Protein AF-A0A960Y2I1-F1 (afdb_monomer_lite)

Radius of gyration: 30.41 Å; chains: 1; bounding box: 80×49×81 Å

Structure (mmCIF, N/CA/C/O backbone):
data_AF-A0A960Y2I1-F1
#
_entry.id   AF-A0A960Y2I1-F1
#
loop_
_atom_site.group_PDB
_atom_site.id
_atom_site.type_symbol
_atom_site.label_atom_id
_atom_site.label_alt_id
_atom_site.label_comp_id
_atom_site.label_asym_id
_atom_site.label_entity_id
_atom_site.label_seq_id
_atom_site.pdbx_PDB_ins_code
_atom_site.Cartn_x
_atom_site.Cartn_y
_atom_site.Cartn_z
_atom_site.occupancy
_atom_site.B_iso_or_equiv
_atom_site.auth_seq_id
_atom_site.auth_comp_id
_atom_site.auth_asym_id
_atom_site.auth_atom_id
_atom_site.pdbx_PDB_model_num
ATOM 1 N N . MET A 1 1 ? 12.817 4.510 26.371 1.00 44.00 1 MET A N 1
ATOM 2 C CA . MET A 1 1 ? 12.449 3.318 27.169 1.00 44.00 1 MET A CA 1
ATOM 3 C C . MET A 1 1 ? 11.153 2.852 26.557 1.00 44.00 1 MET A C 1
ATOM 5 O O . MET A 1 1 ? 10.177 3.586 26.659 1.00 44.00 1 MET A O 1
ATOM 9 N N . ALA A 1 2 ? 11.175 1.725 25.848 1.00 53.78 2 ALA A N 1
ATOM 10 C CA . ALA A 1 2 ? 10.054 1.339 25.011 1.00 53.78 2 ALA A CA 1
ATOM 11 C C . ALA A 1 2 ? 8.870 1.034 25.921 1.00 53.78 2 ALA A C 1
ATOM 13 O O . ALA A 1 2 ? 8.902 0.068 26.682 1.00 53.78 2 ALA A O 1
ATOM 14 N N . VAL A 1 3 ? 7.862 1.903 25.891 1.00 61.62 3 VAL A N 1
ATOM 15 C CA . VAL A 1 3 ? 6.572 1.623 26.513 1.00 61.62 3 VAL A CA 1
ATOM 16 C C . VAL A 1 3 ? 6.042 0.395 25.785 1.00 61.62 3 VAL A C 1
ATOM 18 O O . VAL A 1 3 ? 5.876 0.424 24.565 1.00 61.62 3 VAL A O 1
ATOM 21 N N . GLY A 1 4 ? 5.876 -0.715 26.501 1.00 75.31 4 GLY A N 1
ATOM 22 C CA . GLY A 1 4 ? 5.337 -1.922 25.898 1.00 75.31 4 GLY A CA 1
ATOM 23 C C . GLY A 1 4 ? 3.940 -1.652 25.338 1.00 75.31 4 GLY A C 1
ATOM 24 O O . GLY A 1 4 ? 3.231 -0.732 25.752 1.00 75.31 4 GLY A O 1
ATOM 25 N N . LEU A 1 5 ? 3.530 -2.451 24.354 1.00 77.75 5 LEU A N 1
ATOM 26 C CA . LEU A 1 5 ? 2.241 -2.271 23.686 1.00 77.75 5 LEU A CA 1
ATOM 27 C C . LEU A 1 5 ? 1.064 -2.234 24.680 1.00 77.75 5 LEU A C 1
ATOM 29 O O . LEU A 1 5 ? 0.117 -1.468 24.512 1.00 77.75 5 LEU A O 1
ATOM 33 N N . ARG A 1 6 ? 1.125 -3.047 25.740 1.00 80.38 6 ARG A N 1
ATOM 34 C CA . ARG A 1 6 ? 0.085 -3.085 26.777 1.00 80.38 6 ARG A CA 1
ATOM 35 C C . ARG A 1 6 ? 0.013 -1.774 27.546 1.00 80.38 6 ARG A C 1
ATOM 37 O O . ARG A 1 6 ? -1.082 -1.274 27.787 1.00 80.38 6 ARG A O 1
ATOM 44 N N . GLU A 1 7 ? 1.161 -1.222 27.909 1.00 84.50 7 GLU A N 1
ATOM 45 C CA . GLU A 1 7 ? 1.276 0.052 28.603 1.00 84.50 7 GLU A CA 1
ATOM 46 C C . GLU A 1 7 ? 0.783 1.205 27.720 1.00 84.50 7 GLU A C 1
ATOM 48 O O . GLU A 1 7 ? 0.046 2.058 28.208 1.00 84.50 7 GLU A O 1
ATOM 53 N N . PHE A 1 8 ? 1.091 1.188 26.417 1.00 85.81 8 PHE A N 1
ATOM 54 C CA . PHE A 1 8 ? 0.575 2.170 25.458 1.00 85.81 8 PHE A CA 1
ATOM 55 C C . PHE A 1 8 ? -0.960 2.121 25.375 1.00 85.81 8 PHE A C 1
ATOM 57 O O . PHE A 1 8 ? -1.634 3.137 25.543 1.00 85.81 8 PHE A O 1
ATOM 64 N N . LEU A 1 9 ? -1.539 0.931 25.183 1.00 85.62 9 LEU A N 1
ATOM 6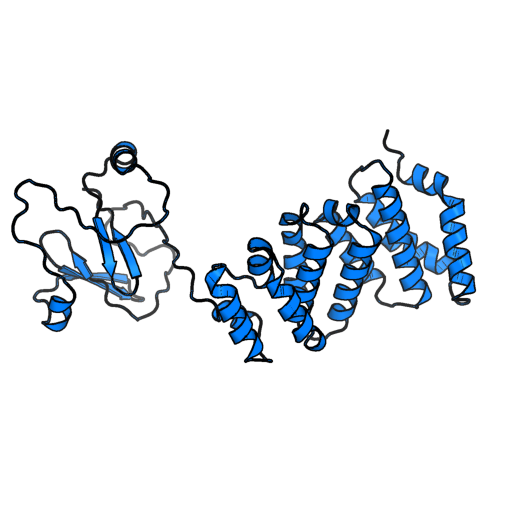5 C CA . LEU A 1 9 ? -2.997 0.774 25.115 1.00 85.62 9 LEU A CA 1
ATOM 66 C C . LEU A 1 9 ? -3.686 1.179 26.427 1.00 85.62 9 LEU A C 1
ATOM 68 O O . LEU A 1 9 ? -4.778 1.746 26.397 1.00 85.62 9 LEU A O 1
ATOM 72 N N . ALA A 1 10 ? -3.057 0.912 27.575 1.00 89.56 10 ALA A N 1
ATOM 73 C CA . ALA A 1 10 ? -3.567 1.336 28.875 1.00 89.56 10 ALA A CA 1
ATOM 74 C C . ALA A 1 10 ? -3.524 2.863 29.038 1.00 89.56 10 ALA A C 1
ATOM 76 O O . ALA A 1 10 ? -4.502 3.444 29.511 1.00 89.56 10 ALA A O 1
ATOM 77 N N . LEU A 1 11 ? -2.429 3.503 28.613 1.00 92.56 11 LEU A N 1
ATOM 78 C CA . LEU A 1 11 ? -2.237 4.953 28.687 1.00 92.56 11 LEU A CA 1
ATOM 79 C C . LEU A 1 11 ? -3.260 5.716 27.832 1.00 92.56 11 LEU A C 1
ATOM 81 O O . LEU A 1 11 ? -3.810 6.715 28.284 1.00 92.56 11 LEU A O 1
ATOM 85 N N . HIS A 1 12 ? -3.562 5.215 26.633 1.00 93.75 12 HIS A N 1
ATOM 86 C CA . HIS A 1 12 ? -4.450 5.878 25.667 1.00 93.75 12 HIS A CA 1
ATOM 87 C C . HIS A 1 12 ? -5.890 5.330 25.655 1.00 93.75 12 HIS A C 1
ATOM 89 O O . HIS A 1 12 ? -6.671 5.621 24.745 1.00 93.75 12 HIS A O 1
ATOM 95 N N . LYS A 1 13 ? -6.283 4.549 26.672 1.00 94.81 13 LYS A N 1
ATOM 96 C CA . LYS A 1 13 ? -7.607 3.903 26.762 1.00 94.81 13 LYS A CA 1
ATOM 97 C C . LYS A 1 13 ? -8.772 4.882 26.575 1.00 94.81 13 LYS A C 1
ATOM 99 O O . LYS A 1 13 ? -9.734 4.572 25.873 1.00 94.81 13 LYS A O 1
ATOM 104 N N . GLU A 1 14 ? -8.706 6.048 27.215 1.00 96.94 14 GLU A N 1
ATOM 105 C CA . GLU A 1 14 ? -9.776 7.050 27.145 1.00 96.94 14 GLU A CA 1
ATOM 106 C C . GLU A 1 14 ? -9.957 7.604 25.729 1.00 96.94 14 GLU A C 1
ATOM 108 O O . GLU A 1 14 ? -11.088 7.802 25.280 1.00 96.94 14 GLU A O 1
ATOM 113 N N . GLU A 1 15 ? -8.861 7.796 24.995 1.00 96.81 15 GLU A N 1
ATOM 114 C CA . GLU A 1 15 ? -8.905 8.309 23.630 1.00 96.81 15 GLU A CA 1
ATOM 115 C C . GLU A 1 15 ? -9.496 7.288 22.652 1.00 96.81 15 GLU A C 1
ATOM 117 O O . GLU A 1 15 ? -10.366 7.642 21.851 1.00 96.81 15 GLU A O 1
ATOM 122 N N . PHE A 1 16 ? -9.100 6.014 22.753 1.00 95.94 16 PHE A N 1
ATOM 123 C CA . PHE A 1 16 ? -9.707 4.941 21.959 1.00 95.94 16 PHE A CA 1
ATOM 124 C C . PHE A 1 16 ? -11.212 4.833 22.220 1.00 95.94 16 PHE A C 1
ATOM 126 O O . PHE A 1 16 ? -12.003 4.838 21.276 1.00 95.94 16 PHE A O 1
ATOM 133 N N . ASN A 1 17 ? -11.621 4.839 23.492 1.00 96.19 17 ASN A N 1
ATOM 134 C CA . ASN A 1 17 ? -13.035 4.823 23.862 1.00 96.19 17 ASN A CA 1
ATOM 135 C C . ASN A 1 17 ? -13.782 6.026 23.274 1.00 96.19 17 ASN A C 1
ATOM 137 O O . ASN A 1 17 ? -14.855 5.865 22.696 1.00 96.19 17 ASN A O 1
ATOM 141 N N . LYS A 1 18 ? -13.205 7.230 23.361 1.00 97.69 18 LYS A N 1
ATOM 142 C CA . LYS A 1 18 ? -13.795 8.440 22.777 1.00 97.69 18 LYS A CA 1
ATOM 143 C C . LYS A 1 18 ? -14.000 8.302 21.264 1.00 97.69 18 LYS A C 1
ATOM 145 O O . LYS A 1 18 ? -15.074 8.651 20.776 1.00 97.69 18 LYS A O 1
ATOM 150 N N . LYS A 1 19 ? -13.014 7.772 20.528 1.00 97.38 19 LYS A N 1
ATOM 151 C CA . LYS A 1 19 ? -13.131 7.516 19.079 1.00 97.38 19 LYS A CA 1
ATOM 152 C C . LYS A 1 19 ? -14.231 6.494 18.774 1.00 97.38 19 LYS A C 1
ATOM 154 O O . LYS A 1 19 ? -15.049 6.747 17.892 1.00 97.38 19 LYS A O 1
ATOM 159 N N . PHE A 1 20 ? -14.306 5.398 19.533 1.00 97.88 20 PHE A N 1
ATOM 160 C CA . PHE A 1 20 ? -15.364 4.393 19.383 1.00 97.88 20 PHE A CA 1
ATOM 161 C C . PHE A 1 20 ? -16.761 4.980 19.606 1.00 97.88 20 PHE A C 1
ATOM 163 O O . PHE A 1 20 ? -17.633 4.823 18.756 1.00 97.88 20 PHE A O 1
ATOM 170 N N . TYR A 1 21 ? -16.980 5.701 20.710 1.00 97.62 21 TYR A N 1
ATOM 171 C CA . TYR A 1 21 ? -18.287 6.301 21.004 1.00 97.62 21 TYR A CA 1
ATOM 172 C C . TYR A 1 21 ? -18.678 7.387 19.998 1.00 97.62 21 TYR A C 1
ATOM 174 O O . TYR A 1 21 ? -19.854 7.500 19.642 1.00 97.62 21 TYR A O 1
ATOM 182 N N . SER A 1 22 ? -17.701 8.146 19.492 1.00 97.31 22 SER A N 1
ATOM 183 C CA . SER A 1 22 ? -17.929 9.070 18.380 1.00 97.31 22 SER A CA 1
ATOM 184 C C . SER A 1 22 ? -18.427 8.315 17.145 1.00 97.31 22 SER A C 1
ATOM 186 O O . SER A 1 22 ? -19.483 8.650 16.622 1.00 97.31 22 SER A O 1
ATOM 188 N N . ALA A 1 23 ? -17.736 7.248 16.728 1.00 96.88 23 ALA A N 1
ATOM 189 C CA . ALA A 1 23 ? -18.160 6.440 15.583 1.00 96.88 23 ALA A CA 1
ATOM 190 C C . ALA A 1 23 ? -19.521 5.764 15.812 1.00 96.88 23 ALA A C 1
ATOM 192 O O . ALA A 1 23 ? -20.346 5.732 14.909 1.00 96.88 23 ALA A O 1
ATOM 193 N N . LYS A 1 24 ? -19.813 5.285 17.025 1.00 96.94 24 LYS A N 1
ATOM 194 C CA . LYS A 1 24 ? -21.109 4.680 17.375 1.00 96.94 24 LYS A CA 1
ATOM 195 C C . LYS A 1 24 ? -22.279 5.662 17.269 1.00 96.94 24 LYS A C 1
ATOM 197 O O . LYS A 1 24 ? -23.404 5.242 17.018 1.00 96.94 24 LYS A O 1
ATOM 202 N N . THR A 1 25 ? -22.019 6.958 17.443 1.00 97.19 25 THR A N 1
ATOM 203 C CA . THR A 1 25 ? -23.029 8.005 17.232 1.00 97.19 25 THR A CA 1
ATOM 204 C C . THR A 1 25 ? -23.407 8.106 15.751 1.00 97.19 25 THR A C 1
ATOM 206 O O . THR A 1 25 ? -24.589 8.206 15.432 1.00 97.19 25 THR A O 1
ATOM 209 N N . ASP A 1 26 ? -22.420 8.002 14.858 1.00 96.75 26 ASP A N 1
ATOM 210 C CA . ASP A 1 26 ? -22.621 8.041 13.403 1.00 96.75 26 ASP A CA 1
ATOM 211 C C . ASP A 1 26 ? -23.119 6.698 12.834 1.00 96.75 26 ASP A C 1
ATOM 213 O O . ASP A 1 26 ? -23.847 6.662 11.841 1.00 96.75 26 ASP A O 1
ATOM 217 N N . TYR A 1 27 ? -22.760 5.586 13.483 1.00 96.38 27 TYR A N 1
ATOM 218 C CA . TYR A 1 27 ? -23.099 4.219 13.090 1.00 96.38 27 TYR A CA 1
ATOM 219 C C . TYR A 1 27 ? -23.737 3.465 14.273 1.00 96.38 27 TYR A C 1
ATOM 221 O O . TYR A 1 27 ? -23.060 2.679 14.940 1.00 96.38 27 TYR A O 1
ATOM 229 N N . PRO A 1 28 ? -25.050 3.641 14.534 1.00 94.94 28 PRO A N 1
ATOM 230 C CA . PRO A 1 28 ? -25.720 3.063 15.708 1.00 94.94 28 PRO A CA 1
ATOM 231 C C . PRO A 1 28 ? -25.674 1.530 15.797 1.00 94.94 28 PRO A C 1
ATOM 233 O O . PRO A 1 28 ? -25.799 0.973 16.885 1.00 94.94 28 PRO A O 1
ATOM 236 N N . ASN A 1 29 ? -25.474 0.852 14.662 1.00 93.88 29 ASN A N 1
ATOM 237 C CA . ASN A 1 29 ? -25.354 -0.607 14.582 1.00 93.88 29 ASN A CA 1
ATOM 238 C C . ASN A 1 29 ? -23.942 -1.124 14.916 1.00 93.88 29 ASN A C 1
ATOM 240 O O . ASN A 1 29 ? -23.714 -2.331 14.876 1.00 93.88 29 ASN A O 1
ATOM 244 N N . LEU A 1 30 ? -22.985 -0.242 15.226 1.00 96.31 30 LEU A N 1
ATOM 245 C CA . LEU A 1 30 ? -21.640 -0.634 15.629 1.00 96.31 30 LEU A CA 1
ATOM 246 C C . LEU A 1 30 ? -21.677 -1.349 16.994 1.00 96.31 30 LEU A C 1
ATOM 248 O O . LEU A 1 30 ? -21.873 -0.730 18.047 1.00 96.31 30 LEU A O 1
ATOM 252 N N . SER A 1 31 ? -21.476 -2.665 16.957 1.00 96.44 31 SER A N 1
ATOM 253 C CA . SER A 1 31 ? -21.375 -3.533 18.132 1.00 96.44 31 SER A CA 1
ATOM 254 C C . SER A 1 31 ? -19.993 -3.428 18.780 1.00 96.44 31 SER A C 1
ATOM 256 O O . SER A 1 31 ? -18.966 -3.483 18.102 1.00 96.44 31 SER A O 1
ATOM 258 N N . GLU A 1 32 ? -19.971 -3.275 20.105 1.00 95.75 32 GLU A N 1
ATOM 259 C CA . GLU A 1 32 ? -18.731 -3.248 20.890 1.00 95.75 32 GLU A CA 1
ATOM 260 C C . GLU A 1 32 ? -18.056 -4.620 20.907 1.00 95.75 32 GLU A C 1
ATOM 262 O O . GLU A 1 32 ? -16.849 -4.703 20.695 1.00 95.75 32 GLU A O 1
ATOM 267 N N . ASP A 1 33 ? -18.839 -5.688 21.075 1.00 96.62 33 ASP A N 1
ATOM 268 C CA . ASP A 1 33 ? -18.331 -7.060 21.114 1.00 96.62 33 ASP A CA 1
ATOM 269 C C . ASP A 1 33 ? -17.711 -7.468 19.772 1.00 96.62 33 ASP A C 1
ATOM 271 O O . ASP A 1 33 ? -16.607 -8.017 19.738 1.00 96.62 33 ASP A O 1
ATOM 275 N N . ASP A 1 34 ? -18.369 -7.128 18.658 1.00 95.44 34 ASP A N 1
ATOM 276 C CA . ASP A 1 34 ? -17.853 -7.454 17.324 1.00 95.44 34 ASP A CA 1
ATOM 277 C C . ASP A 1 34 ? -16.567 -6.677 17.034 1.00 95.44 34 ASP A C 1
ATOM 279 O O . ASP A 1 34 ? -15.597 -7.224 16.505 1.00 95.44 34 ASP A O 1
ATOM 283 N N . PHE A 1 35 ? -16.525 -5.395 17.411 1.00 96.06 35 PHE A N 1
ATOM 284 C CA . PHE A 1 35 ? -15.325 -4.595 17.216 1.00 96.06 35 PHE A CA 1
ATOM 285 C C . PHE A 1 35 ? -14.174 -5.062 18.114 1.00 96.06 35 PHE A C 1
ATOM 287 O O . PHE A 1 35 ? -13.027 -5.100 17.668 1.00 96.06 35 PHE A O 1
ATOM 294 N N . LEU A 1 36 ? -14.457 -5.488 19.347 1.00 94.94 36 LEU A N 1
ATOM 295 C CA . LEU A 1 36 ? -13.458 -6.095 20.223 1.00 94.94 36 LEU A CA 1
ATOM 296 C C . LEU A 1 36 ? -12.850 -7.357 19.592 1.00 94.94 36 LEU A C 1
ATOM 298 O O . LEU A 1 36 ? -11.645 -7.585 19.723 1.00 94.94 36 LEU A O 1
ATO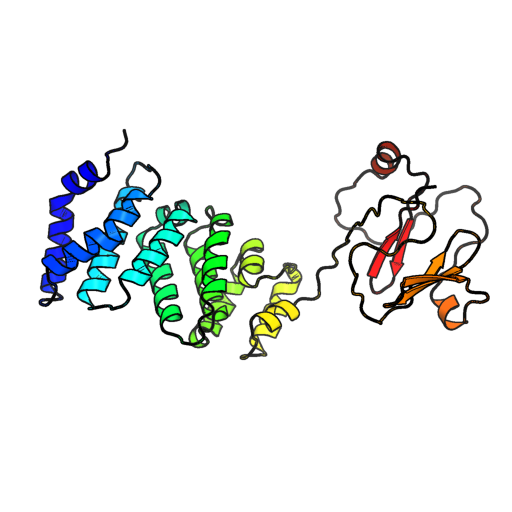M 302 N N . GLU A 1 37 ? -13.648 -8.154 18.884 1.00 94.62 37 GLU A N 1
ATOM 303 C CA . GLU A 1 37 ? -13.146 -9.323 18.164 1.00 94.62 37 GLU A CA 1
ATOM 304 C C . GLU A 1 37 ? -12.257 -8.930 16.975 1.00 94.62 37 GLU A C 1
ATOM 306 O O . GLU A 1 37 ? -11.160 -9.475 16.825 1.00 94.62 37 GLU A O 1
ATOM 311 N N . VAL A 1 38 ? -12.641 -7.906 16.201 1.00 94.19 38 VAL A N 1
ATOM 312 C CA . VAL A 1 38 ? -11.778 -7.324 15.152 1.00 94.19 38 VAL A CA 1
ATOM 313 C C . VAL A 1 38 ? -10.444 -6.855 15.736 1.00 94.19 38 VAL A C 1
ATOM 315 O O . VAL A 1 38 ? -9.382 -7.112 15.153 1.00 94.19 38 VAL A O 1
ATOM 318 N N . LEU A 1 39 ? -10.474 -6.213 16.908 1.00 93.31 39 LEU A N 1
ATOM 319 C CA . LEU A 1 39 ? -9.258 -5.759 17.570 1.00 93.31 39 LEU A CA 1
ATOM 320 C C . LEU A 1 39 ? -8.341 -6.935 17.933 1.00 93.31 39 LEU A C 1
ATOM 322 O O . LEU A 1 39 ? -7.138 -6.872 17.680 1.00 93.31 39 LEU A O 1
ATOM 326 N N . LYS A 1 40 ? -8.892 -8.025 18.475 1.00 92.75 40 LYS A N 1
ATOM 327 C CA . LYS A 1 40 ? -8.119 -9.222 18.845 1.00 92.75 40 LYS A CA 1
ATOM 328 C C . LYS A 1 40 ? -7.542 -9.953 17.638 1.00 92.75 40 LYS A C 1
ATOM 330 O O . LYS A 1 40 ? -6.389 -10.372 17.682 1.00 92.75 40 LYS A O 1
ATOM 335 N N . GLN A 1 41 ? -8.333 -10.125 16.582 1.00 93.06 41 GLN A N 1
ATOM 336 C CA . GLN A 1 41 ? -7.955 -10.964 15.444 1.00 93.06 41 GLN A CA 1
ATOM 337 C C . GLN A 1 41 ? -7.065 -10.242 14.430 1.00 93.06 41 GLN A C 1
ATOM 339 O O . GLN A 1 41 ? -6.192 -10.868 13.825 1.00 93.06 41 GLN A O 1
ATOM 344 N N . SER A 1 42 ? -7.279 -8.938 14.235 1.00 92.44 42 SER A N 1
ATOM 345 C CA . SER A 1 42 ? -6.621 -8.177 13.166 1.00 92.44 42 SER A CA 1
ATOM 346 C C . SER A 1 42 ? -5.694 -7.096 13.703 1.00 92.44 42 SER A C 1
ATOM 348 O O . SER A 1 42 ? -4.532 -7.057 13.317 1.00 92.44 42 SER A O 1
ATOM 350 N N . TYR A 1 43 ? -6.161 -6.246 14.617 1.00 92.19 43 TYR A N 1
ATOM 351 C CA . TYR A 1 43 ? -5.393 -5.080 15.066 1.00 92.19 43 TYR A CA 1
ATOM 352 C C . TYR A 1 43 ? -4.220 -5.437 15.987 1.00 92.19 43 TYR A C 1
ATOM 354 O O . TYR A 1 43 ? -3.085 -5.081 15.683 1.00 92.19 43 TYR A O 1
ATOM 362 N N . LEU A 1 44 ? -4.452 -6.161 17.087 1.00 90.75 44 LEU A N 1
ATOM 363 C CA . LEU A 1 44 ? -3.393 -6.497 18.049 1.00 90.75 44 LEU A CA 1
ATOM 364 C C . LEU A 1 44 ? -2.228 -7.265 17.401 1.00 90.75 44 LEU A C 1
ATOM 366 O O . LEU A 1 44 ? -1.085 -6.860 17.616 1.00 90.75 44 LEU A O 1
ATOM 370 N N . PRO A 1 45 ? -2.461 -8.273 16.535 1.00 91.31 45 PRO A N 1
ATOM 371 C CA . PRO A 1 45 ? -1.366 -8.956 15.852 1.00 91.31 45 PRO A CA 1
ATOM 372 C C . PRO A 1 45 ? -0.545 -8.060 14.915 1.00 91.31 45 PRO A C 1
ATOM 374 O O . PRO A 1 45 ? 0.607 -8.379 14.626 1.00 91.31 45 PRO A O 1
ATOM 377 N N . LEU A 1 46 ? -1.113 -6.957 14.409 1.00 90.69 46 LEU A N 1
ATOM 378 C CA . LEU A 1 46 ? -0.346 -5.967 13.645 1.00 90.69 46 LEU A CA 1
ATOM 379 C C . LEU A 1 46 ? 0.589 -5.182 14.551 1.00 90.69 46 LEU A C 1
ATOM 381 O O . LEU A 1 46 ? 1.726 -4.917 14.177 1.00 90.69 46 LEU A O 1
ATOM 385 N N . LEU A 1 47 ? 0.127 -4.836 15.748 1.00 89.62 47 LEU A N 1
ATOM 386 C CA . LEU A 1 47 ? 0.937 -4.084 16.695 1.00 89.62 47 LEU A CA 1
ATOM 387 C C . LEU A 1 47 ? 2.113 -4.906 17.235 1.00 89.62 47 LEU A C 1
ATOM 389 O O . LEU A 1 47 ? 3.168 -4.347 17.510 1.00 89.62 47 LEU A O 1
ATOM 393 N N . GLU A 1 48 ? 1.961 -6.227 17.333 1.00 88.00 48 GLU A N 1
ATOM 394 C CA . GLU A 1 48 ? 3.031 -7.143 17.752 1.00 88.00 48 GLU A CA 1
ATOM 395 C C . GLU A 1 48 ? 4.189 -7.242 16.749 1.00 88.00 48 GLU A C 1
ATOM 397 O O . GLU A 1 48 ? 5.311 -7.559 17.142 1.00 88.00 48 GLU A O 1
ATOM 402 N N . ILE A 1 49 ? 3.937 -6.983 15.461 1.00 87.69 49 ILE A N 1
ATOM 403 C CA . ILE A 1 49 ? 4.976 -7.014 14.419 1.00 87.69 49 ILE A CA 1
ATOM 404 C C . ILE A 1 49 ? 5.577 -5.639 14.131 1.00 87.69 49 ILE A C 1
ATOM 406 O O . ILE A 1 49 ? 6.507 -5.544 13.326 1.00 87.69 49 ILE A O 1
ATOM 410 N N . LEU A 1 50 ? 5.038 -4.575 14.736 1.00 84.19 50 LEU A N 1
ATOM 411 C CA . LEU A 1 50 ? 5.612 -3.250 14.576 1.00 84.19 50 LEU A CA 1
ATOM 412 C C . LEU A 1 50 ? 7.031 -3.259 15.152 1.00 84.19 50 LEU A C 1
ATOM 414 O O . LEU A 1 50 ? 7.249 -3.795 16.242 1.00 84.19 50 LEU A O 1
ATOM 418 N N . PRO A 1 51 ? 8.012 -2.673 14.445 1.00 73.69 51 PRO A N 1
ATOM 419 C CA . PRO A 1 51 ? 9.332 -2.517 15.025 1.00 73.69 51 PRO A CA 1
ATOM 420 C C . PRO A 1 51 ? 9.206 -1.708 16.317 1.00 73.69 51 PRO A C 1
ATOM 422 O O . PRO A 1 51 ? 8.353 -0.824 16.416 1.00 73.69 51 PRO A O 1
ATOM 425 N N . VAL A 1 52 ? 10.060 -1.999 17.300 1.00 71.12 52 VAL A N 1
ATOM 426 C CA . VAL A 1 52 ? 10.134 -1.212 18.536 1.00 71.12 52 VAL A CA 1
ATOM 427 C C . VAL A 1 52 ? 10.595 0.196 18.164 1.00 71.12 52 VAL A C 1
ATOM 429 O O . VAL A 1 52 ? 11.787 0.460 18.019 1.00 71.12 52 VAL A O 1
ATOM 432 N N . ILE A 1 53 ? 9.630 1.078 17.933 1.00 69.56 53 ILE A N 1
ATOM 433 C CA . ILE A 1 53 ? 9.830 2.465 17.536 1.00 69.56 53 ILE A CA 1
ATOM 434 C C . ILE A 1 53 ? 9.177 3.314 18.609 1.00 69.56 53 ILE A C 1
ATOM 436 O O . ILE A 1 53 ? 7.985 3.196 18.877 1.00 69.56 53 ILE A O 1
ATOM 440 N N . GLU A 1 54 ? 9.980 4.162 19.234 1.00 67.44 54 GLU A N 1
ATOM 441 C CA . GLU A 1 54 ? 9.507 5.137 20.207 1.00 67.44 54 GLU A CA 1
ATOM 442 C C . GLU A 1 54 ? 9.197 6.462 19.492 1.00 67.44 54 GLU A C 1
ATOM 444 O O . GLU A 1 54 ? 9.941 6.881 18.602 1.00 67.44 54 GLU A O 1
ATOM 449 N N . GLY A 1 55 ? 8.118 7.137 19.898 1.00 81.69 55 GLY A N 1
ATOM 450 C CA . GLY A 1 55 ? 7.830 8.524 19.517 1.00 81.69 55 GLY A CA 1
ATOM 451 C C . GLY A 1 55 ? 6.454 8.757 18.890 1.00 81.69 55 GLY A C 1
ATOM 452 O O . GLY A 1 55 ? 5.695 7.828 18.625 1.00 81.69 55 GLY A O 1
ATOM 453 N N . GLU A 1 56 ? 6.160 10.028 18.614 1.00 87.75 56 GLU A N 1
ATOM 454 C CA . GLU A 1 56 ? 4.858 10.513 18.122 1.00 87.75 56 GLU A CA 1
ATOM 455 C C . GLU A 1 56 ? 4.387 9.806 16.839 1.00 87.75 56 GLU A C 1
ATOM 457 O O . GLU A 1 56 ? 3.197 9.580 16.642 1.00 87.75 56 GLU A O 1
ATOM 462 N N . LYS A 1 57 ? 5.314 9.396 15.963 1.00 89.06 57 LYS A N 1
ATOM 463 C CA . LYS A 1 57 ? 4.981 8.687 14.715 1.00 89.06 57 LYS A CA 1
ATOM 464 C C . LYS A 1 57 ? 4.482 7.265 14.925 1.00 89.06 57 LYS A C 1
ATOM 466 O O . LYS A 1 57 ? 3.665 6.788 14.141 1.00 89.06 57 LYS A O 1
ATOM 471 N N . PHE A 1 58 ? 4.958 6.597 15.972 1.00 90.06 58 PHE A N 1
ATOM 472 C CA . PHE A 1 58 ? 4.429 5.295 16.356 1.00 90.06 58 PHE A CA 1
ATOM 473 C C . PHE A 1 58 ? 2.998 5.444 16.878 1.00 90.06 58 PHE A C 1
ATOM 475 O O . PHE A 1 58 ? 2.104 4.744 16.414 1.00 90.06 58 PHE A O 1
ATOM 482 N N . GLU A 1 59 ? 2.764 6.410 17.766 1.00 92.44 59 GLU A N 1
ATOM 483 C CA . GLU A 1 59 ? 1.428 6.727 18.277 1.00 92.44 59 GLU A CA 1
ATOM 484 C C . GLU A 1 59 ? 0.447 7.062 17.138 1.00 92.44 59 GLU A C 1
ATOM 486 O O . GLU A 1 59 ? -0.624 6.459 17.045 1.00 92.44 59 GLU A O 1
ATOM 491 N N . GLU A 1 60 ? 0.851 7.933 16.207 1.00 94.12 60 GLU A N 1
ATOM 492 C CA . GLU A 1 60 ? 0.064 8.288 15.018 1.00 94.12 60 GLU A CA 1
ATOM 493 C C . GLU A 1 60 ? -0.295 7.048 14.177 1.00 94.12 60 GLU A C 1
ATOM 495 O O . GLU A 1 60 ? -1.430 6.915 13.708 1.00 94.12 60 GLU A O 1
ATOM 500 N N . LEU A 1 61 ? 0.646 6.112 14.008 1.00 94.75 61 LEU A N 1
ATOM 501 C CA . LEU A 1 61 ? 0.425 4.857 13.289 1.00 94.75 61 LEU A CA 1
ATOM 502 C C . LEU A 1 61 ? -0.585 3.952 14.003 1.00 94.75 61 LEU A C 1
ATOM 504 O O . LEU A 1 61 ? -1.506 3.445 13.360 1.00 94.75 61 LEU A O 1
ATOM 508 N N . VAL A 1 62 ? -0.451 3.783 15.319 1.00 94.62 62 VAL A N 1
ATOM 509 C CA . VAL A 1 62 ? -1.355 2.951 16.126 1.00 94.62 62 VAL A CA 1
ATOM 510 C C . VAL A 1 62 ? -2.783 3.506 16.085 1.00 94.62 62 VAL A C 1
ATOM 512 O O . VAL A 1 62 ? -3.725 2.768 15.783 1.00 94.62 62 VAL A O 1
ATOM 515 N N . PHE A 1 63 ? -2.953 4.817 16.282 1.00 96.25 63 PHE A N 1
ATOM 516 C CA . PHE A 1 63 ? -4.265 5.459 16.166 1.00 96.25 63 PHE A CA 1
ATOM 517 C C . PHE A 1 63 ? -4.848 5.362 14.759 1.00 96.25 63 PHE A C 1
ATOM 519 O O . PHE A 1 63 ? -6.036 5.077 14.611 1.00 96.25 63 PHE A O 1
ATOM 526 N N . THR A 1 64 ? -4.024 5.540 13.726 1.00 97.19 64 THR A N 1
ATOM 527 C CA . THR A 1 64 ? -4.469 5.399 12.334 1.00 97.19 64 THR A CA 1
ATOM 528 C C . THR A 1 64 ? -4.992 3.988 12.063 1.00 97.19 64 THR A C 1
ATOM 530 O O . THR A 1 64 ? -6.063 3.832 11.479 1.00 97.19 64 THR A O 1
ATOM 533 N N . LEU A 1 65 ? -4.272 2.951 12.504 1.00 96.56 65 LEU A N 1
ATOM 534 C CA . LEU A 1 65 ? -4.704 1.559 12.355 1.00 96.56 65 LEU A CA 1
ATOM 535 C C . LEU A 1 65 ? -6.031 1.303 13.076 1.00 96.56 65 LEU A C 1
ATOM 537 O O . LEU A 1 65 ? -6.924 0.675 12.509 1.00 96.56 65 LEU A O 1
ATOM 541 N N . TYR A 1 66 ? -6.190 1.830 14.291 1.00 97.00 66 TYR A N 1
ATOM 542 C CA . TYR A 1 66 ? -7.443 1.724 15.034 1.00 97.00 66 TYR A CA 1
ATOM 543 C C . TYR A 1 66 ? -8.610 2.371 14.275 1.00 97.00 66 TYR A C 1
ATOM 545 O O . TYR A 1 66 ? -9.657 1.749 14.104 1.00 97.00 66 TYR A O 1
ATOM 553 N N . GLU A 1 67 ? -8.421 3.595 13.770 1.00 97.19 67 GLU A N 1
ATOM 554 C CA . GLU A 1 67 ? -9.431 4.320 12.987 1.00 97.19 67 GLU A CA 1
ATOM 555 C C . GLU A 1 67 ? -9.805 3.588 11.693 1.00 97.19 67 GLU A C 1
ATOM 557 O O . GLU A 1 67 ? -10.979 3.570 11.313 1.00 97.19 67 GLU A O 1
ATOM 562 N N . ILE A 1 68 ? -8.835 2.947 11.035 1.00 96.94 68 ILE A N 1
ATOM 563 C CA . ILE A 1 68 ? -9.069 2.113 9.851 1.00 96.94 68 ILE A CA 1
ATOM 564 C C . ILE A 1 68 ? -10.006 0.954 10.194 1.00 96.94 68 ILE A C 1
ATOM 566 O O . ILE A 1 68 ? -11.047 0.809 9.552 1.00 96.94 68 ILE A O 1
ATOM 570 N N . PHE A 1 69 ? -9.679 0.147 11.209 1.00 97.31 69 PHE A N 1
ATOM 571 C CA . PHE A 1 69 ? -10.516 -0.999 11.578 1.00 97.31 69 PHE A CA 1
ATOM 572 C C . PHE A 1 69 ? -11.891 -0.566 12.074 1.00 97.31 69 PHE A C 1
ATOM 574 O O . PHE A 1 69 ? -12.890 -1.184 11.711 1.00 97.31 69 PHE A O 1
ATOM 581 N N . LEU A 1 70 ? -11.957 0.525 12.838 1.00 97.06 70 LEU A N 1
ATOM 582 C CA . LEU A 1 70 ? -13.216 1.106 13.290 1.00 97.06 70 LEU A CA 1
ATOM 583 C C . LEU A 1 70 ? -14.086 1.531 12.103 1.00 97.06 70 LEU A C 1
ATOM 585 O O . LEU A 1 70 ? -15.281 1.242 12.078 1.00 97.06 70 LEU A O 1
ATOM 589 N N . THR A 1 71 ? -13.489 2.163 11.090 1.00 95.75 71 THR A N 1
ATOM 590 C CA . THR A 1 71 ? -14.192 2.584 9.870 1.00 95.75 71 THR A CA 1
ATOM 591 C C . THR A 1 71 ? -14.683 1.386 9.063 1.00 95.75 71 THR A C 1
ATOM 593 O O . THR A 1 71 ? -15.820 1.392 8.592 1.00 95.75 71 THR A O 1
ATOM 596 N N . LEU A 1 72 ? -13.854 0.352 8.899 1.00 95.00 72 LEU A N 1
ATOM 597 C CA . LEU A 1 72 ? -14.234 -0.857 8.166 1.00 95.00 72 LEU A CA 1
ATOM 598 C C . LEU A 1 72 ? -15.366 -1.611 8.877 1.00 95.00 72 LEU A C 1
ATOM 600 O O . LEU A 1 72 ? -16.345 -1.978 8.227 1.00 95.00 72 LEU A O 1
ATOM 604 N N . GLN A 1 73 ? -15.279 -1.763 10.202 1.00 95.69 73 GLN A N 1
ATOM 605 C CA . GLN A 1 73 ? -16.321 -2.406 11.006 1.00 95.69 73 GLN A CA 1
ATOM 606 C C . GLN A 1 73 ? -17.626 -1.609 10.984 1.00 95.69 73 GLN A C 1
ATOM 608 O O . GLN A 1 73 ? -18.692 -2.179 10.773 1.00 95.69 73 GLN A O 1
ATOM 613 N N . SER A 1 74 ? -17.549 -0.284 11.124 1.00 94.94 74 SER A N 1
ATOM 614 C CA . SER A 1 74 ? -18.726 0.596 11.073 1.00 94.94 74 SER A CA 1
ATOM 615 C C . SER A 1 74 ? -19.470 0.516 9.736 1.00 94.94 74 SER A C 1
ATOM 617 O O . SER A 1 74 ? -20.685 0.692 9.687 1.00 94.94 74 SER A O 1
ATOM 619 N N . ARG A 1 75 ? -18.754 0.216 8.646 1.00 92.19 75 ARG A N 1
ATOM 620 C CA . ARG A 1 75 ? -19.328 0.011 7.306 1.00 92.19 75 ARG A CA 1
ATOM 621 C C . ARG A 1 75 ? -19.827 -1.415 7.061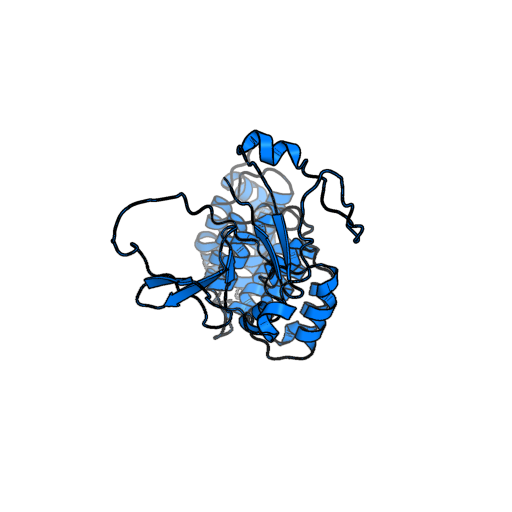 1.00 92.19 75 ARG A C 1
ATOM 623 O O . ARG A 1 75 ? -20.370 -1.666 5.988 1.00 92.19 75 ARG A O 1
ATOM 630 N N . GLY A 1 76 ? -19.626 -2.340 8.003 1.00 90.62 76 GLY A N 1
ATOM 631 C CA . GLY A 1 76 ? -19.927 -3.760 7.816 1.00 90.62 76 GLY A CA 1
ATOM 632 C C . GLY A 1 76 ? -19.113 -4.392 6.683 1.00 90.62 76 GLY A C 1
ATOM 633 O O . GLY A 1 76 ? -19.636 -5.221 5.941 1.00 90.62 76 GLY A O 1
ATOM 634 N N . SER A 1 77 ? -17.863 -3.953 6.493 1.00 84.06 77 SER A N 1
ATOM 635 C CA . SER A 1 77 ? -16.998 -4.444 5.416 1.00 84.06 77 SER A CA 1
ATOM 636 C C . SER A 1 77 ? -16.663 -5.921 5.652 1.00 84.06 77 SER A C 1
ATOM 638 O O . SER A 1 77 ? -16.050 -6.261 6.661 1.00 84.06 77 SER A O 1
ATOM 640 N N . GLY A 1 78 ? -17.022 -6.798 4.712 1.00 88.06 78 GLY A N 1
ATOM 641 C CA . GLY A 1 78 ? -16.659 -8.221 4.771 1.00 88.06 78 GLY A CA 1
ATOM 642 C C . GLY A 1 78 ? -15.159 -8.480 4.585 1.00 88.06 78 GLY A C 1
ATOM 643 O O . GLY A 1 78 ? -14.702 -9.589 4.820 1.00 88.06 78 GLY A O 1
ATOM 644 N N . GLU A 1 79 ? -14.401 -7.457 4.184 1.00 91.56 79 GLU A N 1
ATOM 645 C CA . GLU A 1 79 ? -12.989 -7.522 3.799 1.00 91.56 79 GLU A CA 1
ATOM 646 C C . GLU A 1 79 ? -12.014 -7.174 4.944 1.00 91.56 79 GLU A C 1
ATOM 648 O O . GLU A 1 79 ? -10.821 -6.964 4.712 1.00 91.56 79 GLU A O 1
ATOM 653 N N . ILE A 1 80 ? -12.503 -7.037 6.185 1.00 93.56 80 ILE A N 1
ATOM 654 C CA . ILE A 1 80 ? -11.681 -6.644 7.349 1.00 93.56 80 ILE A CA 1
ATOM 655 C C . ILE A 1 80 ? -10.489 -7.582 7.535 1.00 93.56 80 ILE A C 1
ATOM 657 O O . ILE A 1 80 ? -9.376 -7.125 7.807 1.00 93.56 80 ILE A O 1
ATOM 661 N N . TRP A 1 81 ? -10.720 -8.884 7.373 1.00 92.06 81 TRP A N 1
ATOM 662 C CA . TRP A 1 81 ? -9.687 -9.898 7.534 1.00 92.06 81 TRP A CA 1
ATOM 663 C C . TRP A 1 81 ? -8.589 -9.752 6.476 1.00 92.06 81 TRP A C 1
ATOM 665 O O . TRP A 1 81 ? -7.399 -9.734 6.799 1.00 92.06 81 TRP A O 1
ATOM 675 N N . GLU A 1 82 ? -8.969 -9.567 5.214 1.00 92.00 82 GLU A N 1
ATOM 676 C CA . GLU A 1 82 ? -8.044 -9.395 4.099 1.00 92.00 82 GLU A CA 1
ATOM 677 C C . GLU A 1 82 ? -7.260 -8.092 4.201 1.00 92.00 82 GLU A C 1
ATOM 679 O O . GLU A 1 82 ? -6.057 -8.082 3.932 1.00 92.00 82 GLU A O 1
ATOM 684 N N . VAL A 1 83 ? -7.902 -7.013 4.659 1.00 94.38 83 VAL A N 1
ATOM 685 C CA . VAL A 1 83 ? -7.200 -5.766 4.982 1.00 94.38 83 VAL A CA 1
ATOM 686 C C . VAL A 1 83 ? -6.199 -5.989 6.113 1.00 94.38 83 VAL A C 1
ATOM 688 O O . VAL A 1 83 ? -5.068 -5.516 6.015 1.00 94.38 83 VAL A O 1
ATOM 691 N N . GLY A 1 84 ? -6.560 -6.746 7.153 1.00 94.31 84 GLY A N 1
ATOM 692 C CA . GLY A 1 84 ? -5.641 -7.113 8.231 1.00 94.31 84 GLY A CA 1
ATOM 693 C C . GLY A 1 84 ? -4.415 -7.882 7.726 1.00 94.31 84 GLY A C 1
ATOM 694 O O . GLY A 1 84 ? -3.284 -7.548 8.084 1.00 94.31 84 GLY A O 1
ATOM 695 N N . LEU A 1 85 ? -4.608 -8.866 6.843 1.00 92.00 85 LEU A N 1
ATOM 696 C CA . LEU A 1 85 ? -3.508 -9.612 6.220 1.00 92.00 85 LEU A CA 1
ATOM 697 C C . LEU A 1 85 ? -2.633 -8.723 5.325 1.00 92.00 85 LEU A C 1
ATOM 699 O O . LEU A 1 85 ? -1.405 -8.809 5.390 1.00 92.00 85 LEU A O 1
ATOM 703 N N . PHE A 1 86 ? -3.250 -7.853 4.524 1.00 93.25 86 PHE A N 1
ATOM 704 C CA . PHE A 1 86 ? -2.541 -6.897 3.677 1.00 93.25 86 PHE A CA 1
ATOM 705 C C . PHE A 1 86 ? -1.692 -5.929 4.508 1.00 93.25 86 PHE A C 1
ATOM 707 O O . PHE A 1 86 ? -0.499 -5.778 4.247 1.00 93.25 86 PHE A O 1
ATOM 714 N N . LEU A 1 87 ? -2.280 -5.325 5.543 1.00 94.75 87 LEU A N 1
ATOM 715 C CA . LEU A 1 87 ? -1.580 -4.421 6.452 1.00 94.75 87 LEU A CA 1
ATOM 716 C C . LEU A 1 87 ? -0.424 -5.115 7.163 1.00 94.75 87 LEU A C 1
ATOM 718 O O . LEU A 1 87 ? 0.625 -4.503 7.349 1.00 94.75 87 LEU A O 1
ATOM 722 N N . ARG A 1 88 ? -0.582 -6.395 7.515 1.00 92.94 88 ARG A N 1
ATOM 723 C CA . ARG A 1 88 ? 0.482 -7.173 8.156 1.00 92.94 88 ARG A CA 1
ATOM 724 C C . ARG A 1 88 ? 1.700 -7.285 7.257 1.00 92.94 88 ARG A C 1
ATOM 726 O O . ARG A 1 88 ? 2.816 -7.037 7.707 1.00 92.94 88 ARG A O 1
ATOM 733 N N . GLU A 1 89 ? 1.486 -7.647 5.997 1.00 91.50 89 GLU A N 1
ATOM 734 C CA . GLU A 1 89 ? 2.578 -7.743 5.032 1.00 91.50 89 GLU A CA 1
ATOM 735 C C . GLU A 1 89 ? 3.177 -6.361 4.748 1.00 91.50 89 GLU A C 1
ATOM 737 O O . GLU A 1 89 ? 4.394 -6.214 4.784 1.00 91.50 89 GLU A O 1
ATOM 742 N N . LEU A 1 90 ? 2.338 -5.337 4.560 1.00 93.00 90 LEU A N 1
ATOM 743 C CA . LEU A 1 90 ? 2.775 -3.966 4.290 1.00 93.00 90 LEU A CA 1
ATOM 744 C C . LEU A 1 90 ? 3.671 -3.405 5.401 1.00 93.00 90 LEU A C 1
ATOM 746 O O . LEU A 1 90 ? 4.752 -2.886 5.128 1.00 93.00 90 LEU A O 1
ATOM 750 N N . ILE A 1 91 ? 3.232 -3.528 6.655 1.00 92.81 91 ILE A N 1
ATOM 751 C CA . ILE A 1 91 ? 3.974 -3.053 7.827 1.00 92.81 91 ILE A CA 1
ATOM 752 C C . ILE A 1 91 ? 5.287 -3.819 7.973 1.00 92.81 91 ILE A C 1
ATOM 754 O O . ILE A 1 91 ? 6.319 -3.223 8.272 1.00 92.81 91 ILE A O 1
ATOM 758 N N . LYS A 1 92 ? 5.267 -5.133 7.733 1.00 90.38 92 LYS A N 1
ATOM 759 C CA . LYS A 1 92 ? 6.458 -5.976 7.829 1.00 90.38 92 LYS A CA 1
ATOM 760 C C . LYS A 1 92 ? 7.493 -5.642 6.756 1.00 90.38 92 LYS A C 1
ATOM 762 O O . LYS A 1 92 ? 8.687 -5.644 7.052 1.00 90.38 92 LYS A O 1
ATOM 767 N N . THR A 1 93 ? 7.069 -5.418 5.513 1.00 90.62 93 THR A N 1
ATOM 768 C CA . THR A 1 93 ? 8.006 -5.164 4.412 1.00 90.62 93 THR A CA 1
ATOM 769 C C . THR A 1 93 ? 8.451 -3.712 4.360 1.00 90.62 93 THR A C 1
ATOM 771 O O . THR A 1 93 ? 9.573 -3.465 3.929 1.00 90.62 93 THR A O 1
ATOM 774 N N . SER A 1 94 ? 7.604 -2.774 4.794 1.00 92.94 94 SER A N 1
ATOM 775 C CA . SER A 1 94 ? 7.788 -1.333 4.575 1.00 92.94 94 SER A CA 1
ATOM 776 C C . SER A 1 94 ? 7.454 -0.471 5.809 1.00 92.94 94 SER A C 1
ATOM 778 O O . SER A 1 94 ? 6.670 0.483 5.698 1.00 92.94 94 SER A O 1
ATOM 780 N N . PRO A 1 95 ? 8.021 -0.764 6.996 1.00 92.31 95 PRO A N 1
ATOM 781 C CA . PRO A 1 95 ? 7.655 -0.063 8.225 1.00 92.31 95 PRO A CA 1
ATOM 782 C C . PRO A 1 95 ? 7.993 1.431 8.174 1.00 92.31 95 PRO A C 1
ATOM 784 O O . PRO A 1 95 ? 7.210 2.255 8.642 1.00 92.31 95 PRO A O 1
ATOM 787 N N . GLU A 1 96 ? 9.109 1.821 7.555 1.00 92.88 96 GLU A N 1
ATOM 788 C CA . GLU A 1 96 ? 9.516 3.226 7.486 1.00 92.88 96 GLU A CA 1
ATOM 789 C C . GLU A 1 96 ? 8.550 4.075 6.650 1.00 92.88 96 GLU A C 1
ATOM 791 O O . GLU A 1 96 ? 8.251 5.205 7.032 1.00 92.88 96 GLU A O 1
ATOM 796 N N . LEU A 1 97 ? 7.998 3.528 5.559 1.00 94.38 97 LEU A N 1
ATOM 797 C CA . LEU A 1 97 ? 6.966 4.213 4.769 1.00 94.38 97 LEU A CA 1
ATOM 798 C C . LEU A 1 97 ? 5.683 4.419 5.580 1.00 94.38 97 LEU A C 1
ATOM 800 O O . LEU A 1 97 ? 5.083 5.493 5.516 1.00 94.38 97 LEU A O 1
ATOM 804 N N . CYS A 1 98 ? 5.303 3.423 6.387 1.00 94.88 98 CYS A N 1
ATOM 805 C CA . CYS A 1 98 ? 4.145 3.516 7.273 1.00 94.88 98 CYS A CA 1
ATOM 806 C C . CYS A 1 98 ? 4.301 4.620 8.328 1.00 94.88 98 CYS A C 1
ATOM 808 O O . CYS A 1 98 ? 3.299 5.184 8.749 1.00 94.88 98 CYS A O 1
ATOM 810 N N . LEU A 1 99 ? 5.527 4.958 8.737 1.00 94.50 99 LEU A N 1
ATOM 811 C CA . LEU A 1 99 ? 5.792 5.946 9.791 1.00 94.50 99 LEU A CA 1
ATOM 812 C C . LEU A 1 99 ? 5.927 7.383 9.285 1.00 94.50 99 LEU A C 1
ATOM 814 O O . LEU A 1 99 ? 5.735 8.314 10.062 1.00 94.50 99 LEU A O 1
ATOM 818 N N . GLN A 1 100 ? 6.271 7.597 8.011 1.00 94.25 100 GLN A N 1
ATOM 819 C CA . GLN A 1 100 ? 6.451 8.955 7.482 1.00 94.25 100 GLN A CA 1
ATOM 820 C C . GLN A 1 100 ? 5.150 9.779 7.580 1.00 94.25 100 GLN A C 1
ATOM 822 O O . GLN A 1 100 ? 5.136 10.898 8.102 1.00 94.25 100 GLN A O 1
ATOM 827 N N . ASN A 1 101 ? 4.046 9.212 7.088 1.00 96.00 101 ASN A N 1
ATOM 828 C CA . ASN A 1 101 ? 2.701 9.779 7.185 1.00 96.00 101 ASN A CA 1
ATOM 829 C C . ASN A 1 101 ? 1.678 8.630 7.250 1.00 96.00 101 ASN A C 1
ATOM 831 O O . ASN A 1 101 ? 1.123 8.251 6.210 1.00 96.00 101 ASN A O 1
ATOM 835 N N . PRO A 1 102 ? 1.458 8.047 8.446 1.00 95.88 102 PRO A N 1
ATOM 836 C CA . PRO A 1 102 ? 0.640 6.850 8.614 1.00 95.88 102 PRO A CA 1
ATOM 837 C C . PRO A 1 102 ? -0.754 6.996 8.020 1.00 95.88 102 PRO A C 1
ATOM 839 O O . PRO A 1 102 ? -1.197 6.146 7.244 1.00 95.88 102 PRO A O 1
ATOM 842 N N . LYS A 1 103 ? -1.423 8.115 8.317 1.00 96.56 103 LYS A N 1
ATOM 843 C CA . LYS A 1 103 ? -2.787 8.374 7.859 1.00 96.56 103 LYS A CA 1
ATOM 844 C C . LYS A 1 103 ? -2.885 8.396 6.343 1.00 96.56 103 LYS A C 1
ATOM 846 O O . LYS A 1 103 ? -3.761 7.739 5.784 1.00 96.56 103 LYS A O 1
ATOM 851 N N . LEU A 1 104 ? -2.016 9.144 5.670 1.00 96.50 104 LEU A N 1
ATOM 852 C CA . LEU A 1 104 ? -2.067 9.261 4.216 1.00 96.50 104 LEU A CA 1
ATOM 853 C C . LEU A 1 104 ? -1.661 7.945 3.537 1.00 96.50 104 LEU A C 1
ATOM 855 O O . LEU A 1 104 ? -2.343 7.494 2.613 1.00 96.50 104 LEU A O 1
ATOM 859 N N . PHE A 1 105 ? -0.577 7.320 4.003 1.00 96.88 105 PHE A N 1
ATOM 860 C CA . PHE A 1 105 ? -0.020 6.128 3.372 1.00 96.88 105 PHE A CA 1
ATOM 861 C C . PHE A 1 105 ? -0.924 4.904 3.531 1.00 96.88 105 PHE A C 1
ATOM 863 O O . PHE A 1 105 ? -1.258 4.260 2.532 1.00 96.88 105 PHE A O 1
ATOM 870 N N . LEU A 1 106 ? -1.372 4.601 4.755 1.00 96.69 106 LEU A N 1
ATOM 871 C CA . LEU A 1 106 ? -2.191 3.416 5.014 1.00 96.69 106 LEU A CA 1
ATOM 872 C C . LEU A 1 106 ? -3.562 3.519 4.351 1.00 96.69 106 LEU A C 1
ATOM 874 O O . LEU A 1 106 ? -3.962 2.586 3.659 1.00 96.69 106 LEU A O 1
ATOM 878 N N . ASN A 1 107 ? -4.254 4.657 4.480 1.00 95.88 107 ASN A N 1
ATOM 879 C CA . ASN A 1 107 ? -5.571 4.821 3.857 1.00 95.88 107 ASN A CA 1
ATOM 880 C C . ASN A 1 107 ? -5.501 4.705 2.331 1.00 95.88 107 ASN A C 1
ATOM 882 O O . ASN A 1 107 ? -6.345 4.046 1.727 1.00 95.88 107 ASN A O 1
ATOM 886 N N . SER A 1 108 ? -4.478 5.291 1.702 1.00 95.81 108 SER A N 1
ATOM 887 C CA . SER A 1 108 ? -4.300 5.196 0.248 1.00 95.81 108 SER A CA 1
ATOM 888 C C . SER A 1 108 ? -3.973 3.768 -0.191 1.00 95.81 108 SER A C 1
ATOM 890 O O . SER A 1 108 ? -4.537 3.283 -1.171 1.00 95.81 108 SER A O 1
ATOM 892 N N . SER A 1 109 ? -3.117 3.071 0.561 1.00 95.81 109 SER A N 1
ATOM 893 C CA . SER A 1 109 ? -2.725 1.686 0.277 1.00 95.81 109 SER A CA 1
ATOM 894 C C . SER A 1 109 ? -3.896 0.715 0.439 1.00 95.81 109 SER A C 1
ATOM 896 O O . SER A 1 109 ? -4.114 -0.132 -0.424 1.00 95.81 109 SER A O 1
ATOM 898 N N . ILE A 1 110 ? -4.694 0.871 1.500 1.00 95.31 110 ILE A N 1
ATOM 899 C CA . ILE A 1 110 ? -5.915 0.083 1.719 1.00 95.31 110 ILE A CA 1
ATOM 900 C C . ILE A 1 110 ? -6.940 0.381 0.636 1.00 95.31 110 ILE A C 1
ATOM 902 O O . ILE A 1 110 ? -7.550 -0.544 0.116 1.00 95.31 110 ILE A O 1
ATOM 906 N N . ASN A 1 111 ? -7.132 1.648 0.266 1.00 93.62 111 ASN A N 1
ATOM 907 C CA . ASN A 1 111 ? -8.062 1.997 -0.801 1.00 93.62 111 ASN A CA 1
ATOM 908 C C . ASN A 1 111 ? -7.635 1.370 -2.137 1.00 93.62 111 ASN A C 1
ATOM 910 O O . ASN A 1 111 ? -8.467 0.805 -2.843 1.00 93.62 111 ASN A O 1
ATOM 914 N N . ALA A 1 112 ? -6.344 1.409 -2.474 1.00 93.38 112 ALA A N 1
ATOM 915 C CA . ALA A 1 112 ? -5.821 0.728 -3.656 1.00 93.38 112 ALA A CA 1
ATOM 916 C C . ALA A 1 112 ? -6.070 -0.789 -3.588 1.00 93.38 112 ALA A C 1
ATOM 918 O O . ALA A 1 112 ? -6.619 -1.366 -4.528 1.00 93.38 112 ALA A O 1
ATOM 919 N N . PHE A 1 113 ? -5.760 -1.411 -2.446 1.00 93.31 113 PHE A N 1
ATOM 920 C CA . PHE A 1 113 ? -6.001 -2.832 -2.208 1.00 93.31 113 PHE A CA 1
ATOM 921 C C . PHE A 1 113 ? -7.482 -3.205 -2.333 1.00 93.31 113 PHE A C 1
ATOM 923 O O . PHE A 1 113 ? -7.806 -4.104 -3.095 1.00 93.31 113 PHE A O 1
ATOM 930 N N . LEU A 1 114 ? -8.388 -2.507 -1.647 1.00 92.38 114 LEU A N 1
ATOM 931 C CA . LEU A 1 114 ? -9.825 -2.792 -1.664 1.00 92.38 114 LEU A CA 1
ATOM 932 C C . LEU A 1 114 ? -10.442 -2.593 -3.044 1.00 92.38 114 LEU A C 1
ATOM 934 O O . LEU A 1 114 ? -11.343 -3.342 -3.420 1.00 92.38 114 LEU A O 1
ATOM 938 N N . ASN A 1 115 ? -9.968 -1.600 -3.803 1.00 89.62 115 ASN A N 1
ATOM 939 C CA . ASN A 1 115 ? -10.401 -1.438 -5.183 1.00 89.62 115 ASN A CA 1
ATOM 940 C C . ASN A 1 115 ? -10.002 -2.668 -5.995 1.00 89.62 115 ASN A C 1
ATOM 942 O O . ASN A 1 115 ? -10.848 -3.231 -6.681 1.00 89.62 115 ASN A O 1
ATOM 946 N N . LEU A 1 116 ? -8.749 -3.106 -5.906 1.00 89.56 116 LEU A N 1
ATOM 947 C CA . LEU A 1 116 ? -8.250 -4.249 -6.669 1.00 89.56 116 LEU A CA 1
ATOM 948 C C . LEU A 1 116 ? -8.848 -5.586 -6.226 1.00 89.56 116 LEU A C 1
ATOM 950 O O . LEU A 1 116 ? -9.257 -6.373 -7.066 1.00 89.56 116 LEU A O 1
ATOM 954 N N . TYR A 1 117 ? -8.961 -5.819 -4.922 1.00 89.31 117 TYR A N 1
ATOM 955 C CA . TYR A 1 117 ? -9.414 -7.080 -4.338 1.00 89.31 117 TYR A CA 1
ATOM 956 C C . TYR A 1 117 ? -10.824 -7.490 -4.795 1.00 89.31 117 TYR A C 1
ATOM 958 O O . TYR A 1 117 ? -11.131 -8.676 -4.870 1.00 89.31 117 TYR A O 1
ATOM 966 N N . LYS A 1 118 ? -11.679 -6.517 -5.135 1.00 86.50 118 LYS A N 1
ATOM 967 C CA . LYS A 1 118 ? -13.049 -6.762 -5.616 1.00 86.50 118 LYS A CA 1
ATOM 968 C C . LYS A 1 118 ? -13.123 -7.190 -7.084 1.00 86.50 118 LYS A C 1
ATOM 970 O O . LYS A 1 118 ? -14.178 -7.659 -7.515 1.00 86.50 118 LYS A O 1
ATOM 975 N N . ASP A 1 119 ? -12.041 -7.045 -7.844 1.00 85.88 119 ASP A N 1
ATOM 976 C CA . ASP A 1 119 ? -12.015 -7.409 -9.258 1.00 85.88 119 ASP A CA 1
ATOM 977 C C . ASP A 1 119 ? -11.616 -8.873 -9.448 1.00 85.88 119 ASP A C 1
ATOM 979 O O . ASP A 1 119 ? -10.638 -9.356 -8.882 1.00 85.88 119 ASP A O 1
ATOM 983 N N . LYS A 1 120 ? -12.351 -9.578 -10.316 1.00 76.38 120 LYS A N 1
ATOM 984 C CA . LYS A 1 120 ? -12.093 -10.994 -10.629 1.00 76.38 120 LYS A CA 1
ATOM 985 C C . LYS A 1 120 ? -10.757 -11.228 -11.337 1.00 76.38 120 LYS A C 1
ATOM 987 O O . LYS A 1 120 ? -10.187 -12.303 -11.197 1.00 76.38 120 LYS A O 1
ATOM 992 N N . ASP A 1 121 ? -10.268 -10.223 -12.057 1.00 77.69 121 ASP A N 1
ATOM 993 C CA . ASP A 1 121 ? -9.041 -10.294 -12.859 1.00 77.69 121 ASP A CA 1
ATOM 994 C C . ASP A 1 121 ? -7.815 -9.731 -12.119 1.00 77.69 121 ASP A C 1
ATOM 996 O O . ASP A 1 121 ? -6.770 -9.471 -12.719 1.00 77.69 121 ASP A O 1
ATOM 1000 N N . PHE A 1 122 ? -7.929 -9.521 -10.804 1.00 81.75 122 PHE A N 1
ATOM 1001 C CA . PHE A 1 122 ? -6.846 -8.990 -9.992 1.00 81.75 122 PHE A CA 1
ATOM 1002 C C . PHE A 1 122 ? -5.658 -9.959 -9.905 1.00 81.75 122 PHE A C 1
ATOM 1004 O O . PHE A 1 122 ? -5.737 -11.037 -9.311 1.00 81.75 122 PHE A O 1
ATOM 1011 N N . ASP A 1 123 ? -4.507 -9.534 -10.434 1.00 80.88 123 ASP A N 1
ATOM 1012 C CA . ASP A 1 123 ? -3.235 -10.248 -10.283 1.00 80.88 123 ASP A CA 1
ATOM 1013 C C . ASP A 1 123 ? -2.653 -10.028 -8.871 1.00 80.88 123 ASP A C 1
ATOM 1015 O O . ASP A 1 123 ? -1.748 -9.213 -8.648 1.00 80.88 123 ASP A O 1
ATOM 1019 N N . LEU A 1 124 ? -3.196 -10.769 -7.897 1.00 81.38 124 LEU A N 1
ATOM 1020 C CA . LEU A 1 124 ? -2.781 -10.721 -6.492 1.00 81.38 124 LEU A CA 1
ATOM 1021 C C . LEU A 1 124 ? -1.288 -11.040 -6.312 1.00 81.38 124 LEU A C 1
ATOM 1023 O O . LEU A 1 124 ? -0.633 -10.460 -5.443 1.00 81.38 124 LEU A O 1
ATOM 1027 N N . PHE A 1 125 ? -0.737 -11.954 -7.116 1.00 83.75 125 PHE A N 1
ATOM 1028 C CA . PHE A 1 125 ? 0.675 -12.329 -7.026 1.00 83.75 125 PHE A CA 1
ATOM 1029 C C . PHE A 1 125 ? 1.574 -11.155 -7.386 1.00 83.75 125 PHE A C 1
ATOM 1031 O O . PHE A 1 125 ? 2.468 -10.809 -6.609 1.00 83.75 125 PHE A O 1
ATOM 1038 N N . ARG A 1 126 ? 1.286 -10.494 -8.510 1.00 84.38 126 ARG A N 1
ATOM 1039 C CA . ARG A 1 126 ? 2.014 -9.299 -8.933 1.00 84.38 126 ARG A CA 1
ATOM 1040 C C . ARG A 1 126 ? 1.863 -8.163 -7.931 1.00 84.38 126 ARG A C 1
ATOM 1042 O O . ARG A 1 126 ? 2.852 -7.503 -7.617 1.00 84.38 126 ARG A O 1
ATOM 1049 N N . TRP A 1 127 ? 0.658 -7.967 -7.394 1.00 86.25 127 TRP A N 1
ATOM 1050 C CA . TRP A 1 127 ? 0.427 -6.962 -6.360 1.00 86.25 127 TRP A CA 1
ATOM 1051 C C . TRP A 1 127 ? 1.297 -7.197 -5.131 1.00 86.25 127 TRP A C 1
ATOM 1053 O O . TRP A 1 127 ? 2.004 -6.300 -4.675 1.00 86.25 127 TRP A O 1
ATOM 1063 N N . ARG A 1 128 ? 1.315 -8.434 -4.637 1.00 85.31 128 ARG A N 1
ATOM 1064 C CA . ARG A 1 128 ? 2.147 -8.828 -3.501 1.00 85.31 128 ARG A CA 1
ATOM 1065 C C . ARG A 1 128 ? 3.637 -8.629 -3.780 1.00 85.31 128 ARG A C 1
ATOM 1067 O O . ARG A 1 128 ? 4.353 -8.144 -2.909 1.00 85.31 128 ARG A O 1
ATOM 1074 N N . ASP A 1 129 ? 4.113 -8.999 -4.965 1.00 87.94 129 ASP A N 1
ATOM 1075 C CA . ASP A 1 129 ? 5.533 -8.873 -5.305 1.00 87.94 129 ASP A CA 1
ATOM 1076 C C . ASP A 1 129 ? 5.973 -7.404 -5.400 1.00 87.94 129 ASP A C 1
ATOM 1078 O O . ASP A 1 129 ? 7.063 -7.061 -4.937 1.00 87.94 129 ASP A O 1
ATOM 1082 N N . PHE A 1 130 ? 5.095 -6.511 -5.865 1.00 91.25 130 PHE A N 1
ATOM 1083 C CA . PHE A 1 130 ? 5.333 -5.068 -5.809 1.00 91.25 130 PHE A CA 1
ATOM 1084 C C . PHE A 1 130 ? 5.503 -4.550 -4.377 1.00 91.25 130 PHE A C 1
ATOM 1086 O O . PHE A 1 130 ? 6.444 -3.800 -4.109 1.00 91.25 130 PHE A O 1
ATOM 1093 N N . TRP A 1 131 ? 4.666 -4.988 -3.433 1.00 89.12 131 TRP A N 1
ATOM 1094 C CA . TRP A 1 131 ? 4.785 -4.584 -2.025 1.00 89.12 131 TRP A CA 1
ATOM 1095 C C . TRP A 1 131 ? 6.016 -5.148 -1.318 1.00 89.12 131 TRP A C 1
ATOM 1097 O O . TRP A 1 131 ? 6.485 -4.563 -0.343 1.00 89.12 131 TRP A O 1
ATOM 1107 N N . LYS A 1 132 ? 6.581 -6.256 -1.803 1.00 88.69 132 LYS A N 1
ATOM 1108 C CA . LYS A 1 132 ? 7.842 -6.783 -1.262 1.00 88.69 132 LYS A CA 1
ATOM 1109 C C . LYS A 1 132 ? 9.039 -5.914 -1.632 1.00 88.69 132 LYS A C 1
ATOM 1111 O O . LYS A 1 132 ? 9.933 -5.743 -0.808 1.00 88.69 132 LYS A O 1
ATOM 1116 N N . GLY A 1 133 ? 9.076 -5.372 -2.849 1.00 90.00 133 GLY A N 1
ATOM 1117 C CA . GLY A 1 133 ? 10.199 -4.544 -3.302 1.00 90.00 133 GLY A CA 1
ATOM 1118 C C . GLY A 1 133 ? 10.035 -3.044 -3.040 1.00 90.00 133 GLY A C 1
ATOM 1119 O O . GLY A 1 133 ? 11.017 -2.310 -3.139 1.00 90.00 133 GLY A O 1
ATOM 1120 N N . ILE A 1 134 ? 8.845 -2.572 -2.643 1.00 92.50 134 ILE A N 1
ATOM 1121 C CA . ILE A 1 134 ? 8.587 -1.136 -2.440 1.00 92.50 134 ILE A CA 1
ATOM 1122 C C . ILE A 1 134 ? 9.498 -0.500 -1.374 1.00 92.50 134 ILE A C 1
ATOM 1124 O O . ILE A 1 134 ? 9.806 0.689 -1.449 1.00 92.50 134 ILE A O 1
ATOM 1128 N N . ASN A 1 135 ? 9.998 -1.293 -0.421 1.00 90.75 135 ASN A N 1
ATOM 1129 C CA . ASN A 1 135 ? 10.877 -0.830 0.656 1.00 90.75 135 ASN A CA 1
ATOM 1130 C C . ASN A 1 135 ? 12.234 -0.281 0.170 1.00 90.75 135 ASN A C 1
ATOM 1132 O O . ASN A 1 135 ? 12.947 0.427 0.894 1.00 90.75 135 ASN A O 1
ATOM 1136 N N . VAL A 1 136 ? 12.609 -0.566 -1.082 1.00 95.06 136 VAL A N 1
ATOM 1137 C CA . VAL A 1 136 ? 13.760 0.080 -1.728 1.00 95.06 136 VAL A CA 1
ATOM 1138 C C . VAL A 1 136 ? 13.574 1.606 -1.773 1.00 95.06 136 VAL A C 1
ATOM 1140 O O . VAL A 1 136 ? 14.554 2.336 -1.644 1.00 95.06 136 VAL A O 1
ATOM 1143 N N . PHE A 1 137 ? 12.328 2.089 -1.821 1.00 96.25 137 PHE A N 1
ATOM 1144 C CA . PHE A 1 137 ? 11.961 3.508 -1.888 1.00 96.25 137 PHE A CA 1
ATOM 1145 C C . PHE A 1 137 ? 11.579 4.114 -0.533 1.00 96.25 137 PHE A C 1
ATOM 1147 O O . PHE A 1 137 ? 10.979 5.181 -0.474 1.00 96.25 137 PHE A O 1
ATOM 1154 N N . ARG A 1 138 ? 11.942 3.479 0.587 1.00 94.38 138 ARG A N 1
ATOM 1155 C CA . ARG A 1 138 ? 11.538 3.921 1.937 1.00 94.38 138 ARG A CA 1
ATOM 1156 C C . ARG A 1 138 ? 12.006 5.312 2.369 1.00 94.38 138 ARG A C 1
ATOM 1158 O O . ARG A 1 138 ? 11.530 5.829 3.374 1.00 94.38 138 ARG A O 1
ATOM 1165 N N . LYS A 1 139 ? 12.974 5.885 1.652 1.00 95.44 139 LYS A N 1
ATOM 1166 C CA . LYS A 1 139 ? 13.488 7.243 1.878 1.00 95.44 139 LYS A CA 1
ATOM 1167 C C . LYS A 1 139 ? 12.804 8.292 1.002 1.00 95.44 139 LYS A C 1
ATOM 1169 O O . LYS A 1 139 ? 13.016 9.478 1.227 1.00 95.44 139 LYS A O 1
ATOM 1174 N N . GLU A 1 140 ? 12.021 7.863 0.017 1.00 96.88 140 GLU A N 1
ATOM 1175 C CA . GLU A 1 140 ? 11.283 8.770 -0.852 1.00 96.88 140 GLU A CA 1
ATOM 1176 C C . GLU A 1 140 ? 10.095 9.380 -0.096 1.00 96.88 140 GLU A C 1
ATOM 1178 O O . GLU A 1 140 ? 9.541 8.731 0.803 1.00 96.88 140 GLU A O 1
ATOM 1183 N N . PRO A 1 141 ? 9.669 10.604 -0.452 1.00 97.00 141 PRO A N 1
ATOM 1184 C CA . PRO A 1 141 ? 8.476 11.206 0.125 1.00 97.00 141 PRO A CA 1
ATOM 1185 C C . PRO A 1 141 ? 7.236 10.345 -0.137 1.00 97.00 141 PRO A C 1
ATOM 1187 O O . PRO A 1 141 ? 6.982 9.951 -1.279 1.00 97.00 141 PRO A O 1
ATOM 1190 N N . VAL A 1 142 ? 6.401 10.140 0.892 1.00 96.38 142 VAL A N 1
ATOM 1191 C CA . VAL A 1 142 ? 5.137 9.374 0.789 1.00 96.38 142 VAL A CA 1
ATOM 1192 C C . VAL A 1 142 ? 4.312 9.760 -0.439 1.00 96.38 142 VAL A C 1
ATOM 1194 O O . VAL A 1 142 ? 3.800 8.882 -1.122 1.00 96.38 142 VAL A O 1
ATOM 1197 N N . GLY A 1 143 ? 4.209 11.053 -0.763 1.00 97.06 143 GLY A N 1
ATOM 1198 C CA . GLY A 1 143 ? 3.441 11.515 -1.924 1.00 97.06 143 GLY A CA 1
ATOM 1199 C C . GLY A 1 143 ? 3.907 10.913 -3.257 1.00 97.06 143 GLY A C 1
ATOM 1200 O O . GLY A 1 143 ? 3.074 10.530 -4.074 1.00 97.06 143 GLY A O 1
ATOM 1201 N N . ILE A 1 144 ? 5.219 10.761 -3.461 1.00 97.56 144 ILE A N 1
ATOM 1202 C CA . ILE A 1 144 ? 5.783 10.153 -4.677 1.00 97.56 144 ILE A CA 1
ATOM 1203 C C . ILE A 1 144 ? 5.558 8.635 -4.680 1.00 97.56 144 ILE A C 1
ATOM 1205 O O . ILE A 1 144 ? 5.191 8.060 -5.705 1.00 97.56 144 ILE A O 1
ATOM 1209 N N . VAL A 1 145 ? 5.688 7.980 -3.524 1.00 97.50 145 VAL A N 1
ATOM 1210 C CA . VAL A 1 145 ? 5.392 6.543 -3.390 1.00 97.50 145 VAL A CA 1
ATOM 1211 C C . VAL A 1 145 ? 3.911 6.254 -3.651 1.00 97.50 145 VAL A C 1
ATOM 1213 O O . VAL A 1 145 ? 3.578 5.268 -4.303 1.00 97.50 145 VAL A O 1
ATOM 1216 N N . LEU A 1 146 ? 3.005 7.132 -3.218 1.00 97.00 146 LEU A N 1
ATOM 1217 C CA . LEU A 1 146 ? 1.576 6.993 -3.495 1.00 97.00 146 LEU A CA 1
ATOM 1218 C C . LEU A 1 146 ? 1.234 7.179 -4.973 1.00 97.00 146 LEU A C 1
ATOM 1220 O O . LEU A 1 146 ? 0.402 6.432 -5.486 1.00 97.00 146 LEU A O 1
ATOM 1224 N N . LYS A 1 147 ? 1.906 8.098 -5.679 1.00 97.69 147 LYS A N 1
ATOM 1225 C CA . LYS A 1 147 ? 1.807 8.187 -7.145 1.00 97.69 147 LYS A CA 1
ATOM 1226 C C . LYS A 1 147 ? 2.203 6.865 -7.792 1.00 97.69 147 LYS A C 1
ATOM 1228 O O . LYS A 1 147 ? 1.465 6.343 -8.618 1.00 97.69 147 LYS A O 1
ATOM 1233 N N . MET A 1 148 ? 3.306 6.270 -7.347 1.00 97.19 148 MET A N 1
ATOM 1234 C CA . MET A 1 148 ? 3.773 4.970 -7.832 1.00 97.19 148 MET A CA 1
ATOM 1235 C C . MET A 1 148 ? 2.747 3.848 -7.596 1.00 97.19 148 MET A C 1
ATOM 1237 O O . MET A 1 148 ? 2.426 3.099 -8.517 1.00 97.19 148 MET A O 1
ATOM 1241 N N . ILE A 1 149 ? 2.177 3.768 -6.387 1.00 95.69 149 ILE A N 1
ATOM 1242 C CA . ILE A 1 149 ? 1.108 2.813 -6.042 1.00 95.69 149 ILE A CA 1
ATOM 1243 C C . ILE A 1 149 ? -0.120 3.024 -6.935 1.00 95.69 149 ILE A C 1
ATOM 1245 O O . ILE A 1 149 ? -0.727 2.053 -7.389 1.00 95.69 149 ILE A O 1
ATOM 1249 N N . PHE A 1 150 ? -0.478 4.275 -7.221 1.00 95.50 150 PHE A N 1
ATOM 1250 C CA . PHE A 1 150 ? -1.604 4.607 -8.090 1.00 95.50 150 PHE A CA 1
ATOM 1251 C C . PHE A 1 150 ? -1.377 4.121 -9.528 1.00 95.50 150 PHE A C 1
ATOM 1253 O O . PHE A 1 150 ? -2.235 3.439 -10.091 1.00 95.50 150 PHE A O 1
ATOM 1260 N N . VAL A 1 151 ? -0.197 4.393 -10.099 1.00 95.00 151 VAL A N 1
ATOM 1261 C CA . VAL A 1 151 ? 0.183 3.888 -11.430 1.00 95.00 151 VAL A CA 1
ATOM 1262 C C . VAL A 1 151 ? 0.122 2.367 -11.468 1.00 95.00 151 VAL A C 1
ATOM 1264 O O . VAL A 1 151 ? -0.449 1.776 -12.384 1.00 95.00 151 VAL A O 1
ATOM 1267 N N . PHE A 1 152 ? 0.658 1.722 -10.439 1.00 93.38 152 PHE A N 1
ATOM 1268 C CA . PHE A 1 152 ? 0.672 0.274 -10.364 1.00 93.38 152 PHE A CA 1
ATOM 1269 C C . PHE A 1 152 ? -0.732 -0.331 -10.196 1.00 93.38 152 PHE A C 1
ATOM 1271 O O . PHE A 1 152 ? -1.042 -1.360 -10.789 1.00 93.38 152 PHE A O 1
ATOM 1278 N N . THR A 1 153 ? -1.625 0.350 -9.473 1.00 91.62 153 THR A N 1
ATOM 1279 C CA . THR A 1 153 ? -3.046 -0.022 -9.361 1.00 91.62 153 THR A CA 1
ATOM 1280 C C . THR A 1 153 ? -3.722 -0.035 -10.730 1.00 91.62 153 THR A C 1
ATOM 1282 O O . THR A 1 153 ? -4.465 -0.963 -11.048 1.00 91.62 153 THR A O 1
ATOM 1285 N N . TRP A 1 154 ? -3.436 0.961 -11.571 1.00 90.38 154 TRP A N 1
ATOM 1286 C CA . TRP A 1 154 ? -3.914 0.979 -12.953 1.00 90.38 154 TRP A CA 1
ATOM 1287 C C . TRP A 1 154 ? -3.353 -0.197 -13.769 1.00 90.38 154 TRP A C 1
ATOM 1289 O O . TRP A 1 154 ? -4.131 -0.919 -14.396 1.00 90.38 154 TRP A O 1
ATOM 1299 N N . ILE A 1 155 ? -2.040 -0.450 -13.698 1.00 88.88 155 ILE A N 1
ATOM 1300 C CA . ILE A 1 155 ? -1.374 -1.586 -14.368 1.00 88.88 155 ILE A CA 1
ATOM 1301 C C . ILE A 1 155 ? -1.978 -2.938 -13.948 1.00 88.88 155 ILE A C 1
ATOM 1303 O O . ILE A 1 155 ? -2.057 -3.864 -14.759 1.00 88.88 155 ILE A O 1
ATOM 1307 N N . CYS A 1 156 ? -2.419 -3.055 -12.695 1.00 86.25 156 CYS A N 1
ATOM 1308 C CA . CYS A 1 156 ? -3.073 -4.242 -12.146 1.00 86.25 156 CYS A CA 1
ATOM 1309 C C . CYS A 1 156 ? -4.554 -4.394 -12.538 1.00 86.25 156 CYS A C 1
ATOM 1311 O O . CYS A 1 156 ? -5.199 -5.309 -12.034 1.00 86.25 156 CYS A O 1
ATOM 1313 N N . GLY A 1 157 ? -5.081 -3.558 -13.441 1.00 81.25 157 GLY A N 1
ATOM 1314 C CA . GLY A 1 157 ? -6.389 -3.783 -14.066 1.00 81.25 157 GLY A CA 1
ATOM 1315 C C . GLY A 1 157 ? -7.469 -2.755 -13.735 1.00 81.25 157 GLY A C 1
ATOM 1316 O O . GLY A 1 157 ? -8.645 -3.056 -13.899 1.00 81.25 157 GLY A O 1
ATOM 1317 N N . LYS A 1 158 ? -7.108 -1.539 -13.299 1.00 84.25 158 LYS A N 1
ATOM 1318 C CA . LYS A 1 158 ? -8.074 -0.455 -13.025 1.00 84.25 158 LYS A CA 1
ATOM 1319 C C . LYS A 1 158 ? -8.102 0.598 -14.134 1.00 84.25 158 LYS A C 1
ATOM 1321 O O . LYS A 1 158 ? -7.516 1.669 -13.959 1.00 84.25 158 LYS A O 1
ATOM 1326 N N . PRO A 1 159 ? -8.768 0.341 -15.279 1.00 80.50 159 PRO A N 1
ATOM 1327 C CA . PRO A 1 159 ? -8.706 1.212 -16.454 1.00 80.50 159 PRO A CA 1
ATOM 1328 C C . PRO A 1 159 ? -9.180 2.645 -16.181 1.00 80.50 159 PRO A C 1
ATOM 1330 O O . PRO A 1 159 ? -8.665 3.572 -16.799 1.00 80.50 159 PRO A O 1
ATOM 1333 N N . GLN A 1 160 ? -10.090 2.853 -15.224 1.00 81.69 160 GLN A N 1
ATOM 1334 C CA . GLN A 1 160 ? -10.593 4.181 -14.859 1.00 81.69 160 GLN A CA 1
ATOM 1335 C C . GLN A 1 160 ? -9.521 5.128 -14.295 1.00 81.69 160 GLN A C 1
ATOM 1337 O O . GLN A 1 160 ? -9.746 6.331 -14.230 1.00 81.69 160 GLN A O 1
ATOM 1342 N N . TYR A 1 161 ? -8.366 4.605 -13.876 1.00 87.56 161 TYR A N 1
ATOM 1343 C CA . TYR A 1 161 ? -7.260 5.401 -13.336 1.00 87.56 161 TYR A CA 1
ATOM 1344 C C . TYR A 1 161 ? -6.200 5.762 -14.377 1.00 87.56 161 TYR A C 1
ATOM 1346 O O . TYR A 1 161 ? -5.216 6.413 -14.036 1.00 87.56 161 TYR A O 1
ATOM 1354 N N . ARG A 1 162 ? -6.388 5.365 -15.639 1.00 90.38 162 ARG A N 1
ATOM 1355 C CA . ARG A 1 162 ? -5.375 5.462 -16.692 1.00 90.38 162 ARG A CA 1
ATOM 1356 C C . ARG A 1 162 ? -4.794 6.861 -16.876 1.00 90.38 162 ARG A C 1
ATOM 1358 O O . ARG A 1 162 ? -3.576 6.999 -16.860 1.00 90.38 162 ARG A O 1
ATOM 1365 N N . ASP A 1 163 ? -5.632 7.872 -17.082 1.00 91.06 163 ASP A N 1
ATOM 1366 C CA . ASP A 1 163 ? -5.146 9.197 -17.486 1.00 91.06 163 ASP A CA 1
ATOM 1367 C C . ASP A 1 163 ? -4.292 9.828 -16.382 1.00 91.06 163 ASP A C 1
ATOM 1369 O O . ASP A 1 163 ? -3.137 10.182 -16.614 1.00 91.06 163 ASP A O 1
ATOM 1373 N N . LEU A 1 164 ? -4.803 9.819 -15.148 1.00 94.50 164 LEU A N 1
ATOM 1374 C CA . LEU A 1 164 ? -4.067 10.299 -13.981 1.00 94.50 164 LEU A CA 1
ATOM 1375 C C . LEU A 1 164 ? -2.826 9.441 -13.679 1.00 94.50 164 LEU A C 1
ATOM 1377 O O . LEU A 1 164 ? -1.796 9.963 -13.262 1.00 94.50 164 LEU A O 1
ATOM 1381 N N . ALA A 1 165 ? -2.880 8.127 -13.917 1.00 95.12 165 ALA A N 1
ATOM 1382 C CA . ALA A 1 165 ? -1.712 7.262 -13.774 1.00 95.12 165 ALA A CA 1
ATOM 1383 C C . ALA A 1 165 ? -0.618 7.620 -14.789 1.00 95.12 165 ALA A C 1
ATOM 1385 O O . ALA A 1 165 ? 0.566 7.624 -14.453 1.00 95.12 165 ALA A O 1
ATOM 1386 N N . LEU A 1 166 ? -0.982 7.951 -16.025 1.00 94.44 166 LEU A N 1
ATOM 1387 C CA . LEU A 1 166 ? -0.017 8.376 -17.036 1.00 94.44 166 LEU A CA 1
ATOM 1388 C C . LEU A 1 166 ? 0.594 9.738 -16.703 1.00 94.44 166 LEU A C 1
ATOM 1390 O O . LEU A 1 166 ? 1.794 9.903 -16.901 1.00 94.44 166 LEU A O 1
ATOM 1394 N N . GLU A 1 167 ? -0.184 10.671 -16.151 1.00 96.25 167 GLU A N 1
ATOM 1395 C CA . GLU A 1 167 ? 0.336 11.940 -15.616 1.00 96.25 167 GLU A CA 1
ATOM 1396 C C . GLU A 1 167 ? 1.315 11.696 -14.463 1.00 96.25 167 GLU A C 1
ATOM 1398 O O . GLU A 1 167 ? 2.459 12.141 -14.510 1.00 96.25 167 GLU A O 1
ATOM 1403 N N . TYR A 1 168 ? 0.926 10.893 -13.470 1.00 97.94 168 TYR A N 1
ATOM 1404 C CA . TYR A 1 168 ? 1.803 10.544 -12.353 1.00 97.94 168 TYR A CA 1
ATOM 1405 C C . TYR A 1 168 ? 3.065 9.810 -12.790 1.00 97.94 168 TYR A C 1
ATOM 1407 O O . TYR A 1 168 ? 4.113 10.011 -12.183 1.00 97.94 168 TYR A O 1
ATOM 1415 N N . SER A 1 169 ? 2.994 9.007 -13.852 1.00 96.94 169 SER A N 1
ATOM 1416 C CA . SER A 1 169 ? 4.158 8.322 -14.416 1.00 96.94 169 SER A CA 1
ATOM 1417 C C . SER A 1 169 ? 5.212 9.293 -14.950 1.00 96.94 169 SER A C 1
ATOM 1419 O O . SER A 1 169 ? 6.394 8.965 -14.906 1.00 96.94 169 SER A O 1
ATOM 1421 N N . GLU A 1 170 ? 4.821 10.478 -15.428 1.00 96.25 170 GLU A N 1
ATOM 1422 C CA . GLU A 1 170 ? 5.768 11.517 -15.869 1.00 96.25 170 GLU A CA 1
ATOM 1423 C C . GLU A 1 170 ? 6.521 12.159 -14.698 1.00 96.25 170 GLU A C 1
ATOM 1425 O O . GLU A 1 170 ? 7.614 12.687 -14.883 1.00 96.25 170 GLU A O 1
ATOM 1430 N N . GLU A 1 171 ? 5.960 12.089 -13.491 1.00 96.69 171 GLU A N 1
ATOM 1431 C CA . GLU A 1 171 ? 6.542 12.667 -12.280 1.00 96.69 171 GLU A CA 1
ATOM 1432 C C . GLU A 1 171 ? 7.395 11.675 -11.473 1.00 96.69 171 GLU A C 1
ATOM 1434 O O . GLU A 1 171 ? 8.047 12.068 -10.502 1.00 96.69 171 GLU A O 1
ATOM 1439 N N . LEU A 1 172 ? 7.376 10.383 -11.822 1.00 97.56 172 LEU A N 1
ATOM 1440 C CA . LEU A 1 172 ? 8.109 9.366 -11.072 1.00 97.56 172 LEU A CA 1
ATOM 1441 C C . LEU A 1 172 ? 9.623 9.468 -11.320 1.00 97.56 172 LEU A C 1
ATOM 1443 O O . LEU A 1 172 ? 10.058 9.470 -12.474 1.00 97.56 172 LEU A O 1
ATOM 1447 N N . PRO A 1 173 ? 10.451 9.440 -10.256 1.00 96.69 173 PRO A N 1
ATOM 1448 C CA . PRO A 1 173 ? 11.890 9.280 -10.394 1.00 96.69 173 PRO A CA 1
ATOM 1449 C C . PRO A 1 173 ? 12.258 8.014 -11.160 1.00 96.69 173 PRO A C 1
ATOM 1451 O O . PRO A 1 173 ? 11.567 6.994 -11.094 1.00 96.69 173 PRO A O 1
ATOM 1454 N N . SER A 1 174 ? 13.423 8.060 -11.804 1.00 95.25 174 SER A N 1
ATOM 1455 C CA . SER A 1 174 ? 13.875 7.003 -12.701 1.00 95.25 174 SER A CA 1
ATOM 1456 C C . SER A 1 174 ? 13.762 5.573 -12.158 1.00 95.25 174 SER A C 1
ATOM 1458 O O . SER A 1 174 ? 13.111 4.732 -12.782 1.00 95.25 174 SER A O 1
ATOM 1460 N N . PRO A 1 175 ? 14.313 5.291 -10.967 1.00 95.94 175 PRO A N 1
ATOM 1461 C CA . PRO A 1 175 ? 14.236 3.955 -10.383 1.00 95.94 175 PRO A CA 1
ATOM 1462 C C . PRO A 1 175 ? 12.802 3.497 -10.074 1.00 95.94 175 PRO A C 1
ATOM 1464 O O . PRO A 1 175 ? 12.506 2.307 -10.150 1.00 95.94 175 PRO A O 1
ATOM 1467 N N . MET A 1 176 ? 11.908 4.428 -9.729 1.00 97.31 176 MET A N 1
ATOM 1468 C CA . MET A 1 176 ? 10.514 4.135 -9.382 1.00 97.31 176 MET A CA 1
ATOM 1469 C C . MET A 1 176 ? 9.673 3.865 -10.625 1.00 97.31 176 MET A C 1
ATOM 1471 O O . MET A 1 176 ? 8.859 2.941 -10.625 1.00 97.31 176 MET A O 1
ATOM 1475 N N . PHE A 1 177 ? 9.898 4.629 -11.696 1.00 96.31 177 PHE A N 1
ATOM 1476 C CA . PHE A 1 177 ? 9.282 4.383 -12.996 1.00 96.31 177 PHE A CA 1
ATOM 1477 C C . PHE A 1 177 ? 9.610 2.970 -13.491 1.00 96.31 177 PHE A C 1
ATOM 1479 O O . PHE A 1 177 ? 8.716 2.162 -13.746 1.00 96.31 177 PHE A O 1
ATOM 1486 N N . ASP A 1 178 ? 10.904 2.660 -13.552 1.00 94.12 178 ASP A N 1
ATOM 1487 C CA . ASP A 1 178 ? 11.429 1.382 -14.025 1.00 94.12 178 ASP A CA 1
ATOM 1488 C C . ASP A 1 178 ? 10.872 0.214 -13.197 1.00 94.12 178 ASP A C 1
ATOM 1490 O O . ASP A 1 178 ? 10.396 -0.780 -13.751 1.00 94.12 178 ASP A O 1
ATOM 1494 N N . TYR A 1 179 ? 10.830 0.367 -11.870 1.00 94.25 179 TYR A N 1
ATOM 1495 C CA . TYR A 1 179 ? 10.239 -0.617 -10.965 1.00 94.25 179 TYR A CA 1
ATOM 1496 C C . TYR A 1 179 ? 8.739 -0.835 -11.213 1.00 94.25 179 TYR A C 1
ATOM 1498 O O . TYR A 1 179 ? 8.283 -1.975 -11.292 1.00 94.25 179 TYR A O 1
ATOM 1506 N N . THR A 1 180 ? 7.978 0.247 -11.382 1.00 93.94 180 THR A N 1
ATOM 1507 C CA . THR A 1 180 ? 6.514 0.212 -11.554 1.00 93.94 180 THR A CA 1
ATOM 1508 C C . THR A 1 180 ? 6.100 -0.487 -12.838 1.00 93.94 180 THR A C 1
ATOM 1510 O O . THR A 1 180 ? 5.207 -1.334 -12.836 1.00 93.94 180 THR A O 1
ATOM 1513 N N . PHE A 1 181 ? 6.767 -0.151 -13.941 1.00 91.62 181 PHE A N 1
ATOM 1514 C CA . PHE A 1 181 ? 6.501 -0.750 -15.246 1.00 91.62 181 PHE A CA 1
ATOM 1515 C C . PHE A 1 181 ? 7.249 -2.078 -15.446 1.00 91.62 181 PHE A C 1
ATOM 1517 O O . PHE A 1 181 ? 6.957 -2.818 -16.385 1.00 91.62 181 PHE A O 1
ATOM 1524 N N . GLY A 1 182 ? 8.188 -2.418 -14.557 1.00 90.94 182 GLY A N 1
ATOM 1525 C CA . GLY A 1 182 ? 9.042 -3.596 -14.683 1.00 90.94 182 GLY A CA 1
ATOM 1526 C C . GLY A 1 182 ? 9.929 -3.543 -15.929 1.00 90.94 182 GLY A C 1
ATOM 1527 O O . GLY A 1 182 ? 10.103 -4.566 -16.595 1.00 90.94 182 GLY A O 1
ATOM 1528 N N . VAL A 1 183 ? 10.442 -2.357 -16.257 1.00 89.94 183 VAL A N 1
ATOM 1529 C CA . VAL A 1 183 ? 11.269 -2.069 -17.439 1.00 89.94 183 VAL A CA 1
ATOM 1530 C C . VAL A 1 183 ? 12.584 -1.412 -17.028 1.00 89.94 183 VAL A C 1
ATOM 1532 O O . VAL A 1 183 ? 12.747 -1.014 -15.882 1.00 89.94 183 VAL A O 1
ATOM 1535 N N . SER A 1 184 ? 13.524 -1.286 -17.962 1.00 89.94 184 SER A N 1
ATOM 1536 C CA . SER A 1 184 ? 14.701 -0.433 -17.789 1.00 89.94 184 SER A CA 1
ATOM 1537 C C . SER A 1 184 ? 14.805 0.484 -18.996 1.00 89.94 184 SER A C 1
ATOM 1539 O O . SER A 1 184 ? 15.108 0.020 -20.096 1.00 89.94 184 SER A O 1
ATOM 1541 N N . ILE A 1 185 ? 14.473 1.762 -18.809 1.00 87.31 185 ILE A N 1
ATOM 1542 C CA . ILE A 1 185 ? 14.394 2.737 -19.899 1.00 87.31 185 ILE A CA 1
ATOM 1543 C C . ILE A 1 185 ? 15.225 3.975 -19.568 1.00 87.31 185 ILE A C 1
ATOM 1545 O O . ILE A 1 185 ? 15.227 4.462 -18.439 1.00 87.31 185 ILE A O 1
ATOM 1549 N N . LYS A 1 186 ? 15.947 4.500 -20.563 1.00 88.69 186 LYS A N 1
ATOM 1550 C CA . LYS A 1 186 ? 16.673 5.763 -20.403 1.00 88.69 186 LYS A CA 1
ATOM 1551 C C . LYS A 1 186 ? 15.680 6.906 -20.214 1.00 88.69 186 LYS A C 1
ATOM 1553 O O . LYS A 1 186 ? 14.620 6.920 -20.836 1.00 88.69 186 LYS A O 1
ATOM 1558 N N . GLU A 1 187 ? 16.067 7.907 -19.427 1.00 90.06 187 GLU A N 1
ATOM 1559 C CA . GLU A 1 187 ? 15.248 9.104 -19.190 1.00 90.06 187 GLU A CA 1
ATOM 1560 C C . GLU A 1 187 ? 14.798 9.768 -20.506 1.00 90.06 187 GLU A C 1
ATOM 1562 O O . GLU A 1 187 ? 13.632 10.123 -20.661 1.00 90.06 187 GLU A O 1
ATOM 1567 N N . SER A 1 188 ? 15.694 9.836 -21.501 1.00 89.31 188 SER A N 1
ATOM 1568 C CA . SER A 1 188 ? 15.410 10.388 -22.835 1.00 89.31 188 SER A CA 1
ATOM 1569 C C . SER A 1 188 ? 14.267 9.683 -23.569 1.00 89.31 188 SER A C 1
ATOM 1571 O O . SER A 1 188 ? 13.570 10.304 -24.370 1.00 89.31 188 SER A O 1
ATOM 1573 N N . ASP A 1 189 ? 14.054 8.397 -23.288 1.00 90.19 189 ASP A N 1
ATOM 1574 C CA . ASP A 1 189 ? 13.141 7.535 -24.039 1.00 90.19 189 ASP A CA 1
ATOM 1575 C C . ASP A 1 189 ? 11.777 7.391 -23.341 1.00 90.19 189 ASP A C 1
ATOM 1577 O O . ASP A 1 189 ? 10.815 6.890 -23.936 1.00 90.19 189 ASP A O 1
ATOM 1581 N N . ARG A 1 190 ? 11.649 7.873 -22.095 1.00 92.31 190 ARG A N 1
ATOM 1582 C CA . ARG A 1 190 ? 10.420 7.761 -21.292 1.00 92.31 190 ARG A CA 1
ATOM 1583 C C . ARG A 1 190 ? 9.210 8.402 -21.926 1.00 92.31 190 ARG A C 1
ATOM 1585 O O . ARG A 1 190 ? 8.147 7.788 -21.983 1.00 92.31 190 ARG A O 1
ATOM 1592 N N . LYS A 1 191 ? 9.367 9.621 -22.437 1.00 92.69 191 LYS A N 1
ATOM 1593 C CA . LYS A 1 191 ? 8.264 10.345 -23.075 1.00 92.69 191 LYS A CA 1
ATOM 1594 C C . LYS A 1 191 ? 7.734 9.579 -24.287 1.00 92.69 191 LYS A C 1
ATOM 1596 O O . LYS A 1 191 ? 6.525 9.476 -24.482 1.00 92.69 191 LYS A O 1
ATOM 1601 N N . ALA A 1 192 ? 8.633 8.991 -25.077 1.00 90.12 192 ALA A N 1
ATOM 1602 C CA . ALA A 1 192 ? 8.257 8.167 -26.219 1.00 90.12 192 ALA A CA 1
ATOM 1603 C C . ALA A 1 192 ? 7.540 6.879 -25.781 1.00 90.12 192 ALA A C 1
ATOM 1605 O O . ALA A 1 192 ? 6.544 6.503 -26.398 1.00 90.12 192 ALA A O 1
ATOM 1606 N N . PHE A 1 193 ? 8.005 6.229 -24.709 1.00 91.62 193 PHE A N 1
ATOM 1607 C CA . PHE A 1 193 ? 7.319 5.082 -24.113 1.00 91.62 193 PHE A CA 1
ATOM 1608 C C . PHE A 1 193 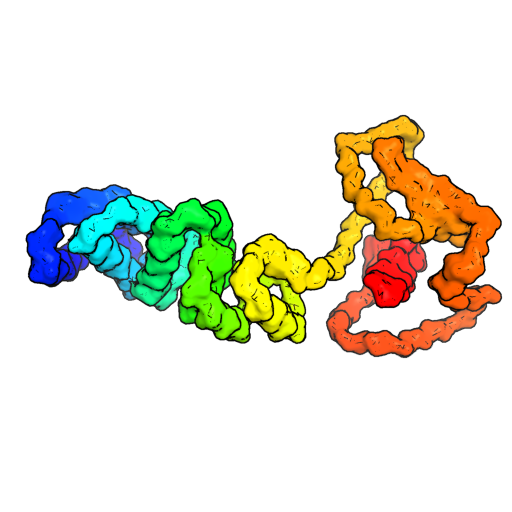? 5.905 5.444 -23.656 1.00 91.62 193 PHE A C 1
ATOM 1610 O O . PHE A 1 193 ? 4.953 4.842 -24.144 1.00 91.62 193 PHE A O 1
ATOM 1617 N N . LEU A 1 194 ? 5.739 6.474 -22.822 1.00 93.06 194 LEU A N 1
ATOM 1618 C CA . LEU A 1 194 ? 4.422 6.890 -22.328 1.00 93.06 194 LEU A CA 1
ATOM 1619 C C . LEU A 1 194 ? 3.471 7.290 -23.460 1.00 93.06 194 LEU A C 1
ATOM 1621 O O . LEU A 1 194 ? 2.286 6.972 -23.403 1.00 93.06 194 LEU A O 1
ATOM 1625 N N . ASN A 1 195 ? 3.979 7.902 -24.533 1.00 90.44 195 ASN A N 1
ATOM 1626 C CA . ASN A 1 195 ? 3.175 8.178 -25.723 1.00 90.44 195 ASN A CA 1
ATOM 1627 C C . ASN A 1 195 ? 2.700 6.896 -26.424 1.00 90.44 195 ASN A C 1
ATOM 1629 O O . ASN A 1 195 ? 1.531 6.815 -26.793 1.00 90.44 195 ASN A O 1
ATOM 1633 N N . ARG A 1 196 ? 3.544 5.864 -26.564 1.00 88.12 196 ARG A N 1
ATOM 1634 C CA . ARG A 1 196 ? 3.091 4.555 -27.082 1.00 88.12 196 ARG A CA 1
ATOM 1635 C C . ARG A 1 196 ? 2.038 3.935 -26.177 1.00 88.12 196 ARG A C 1
ATOM 1637 O O . ARG A 1 196 ? 1.038 3.416 -26.668 1.00 88.12 196 ARG A O 1
ATOM 1644 N N . VAL A 1 197 ? 2.247 4.027 -24.864 1.00 89.19 197 VAL A N 1
ATOM 1645 C CA . VAL A 1 197 ? 1.284 3.533 -23.886 1.00 89.19 197 VAL A CA 1
ATOM 1646 C C . VAL A 1 197 ? -0.051 4.246 -24.055 1.00 89.19 197 VAL A C 1
ATOM 1648 O O . VAL A 1 197 ? -1.051 3.552 -24.180 1.00 89.19 197 VAL A O 1
ATOM 1651 N N . ARG A 1 198 ? -0.069 5.584 -24.168 1.00 89.56 198 ARG A N 1
ATOM 1652 C CA . ARG A 1 198 ? -1.271 6.402 -24.429 1.00 89.56 198 ARG A CA 1
ATOM 1653 C C . ARG A 1 198 ? -2.042 5.939 -25.660 1.00 89.56 198 ARG A C 1
ATOM 1655 O O . ARG A 1 198 ? -3.254 5.763 -25.558 1.00 89.56 198 ARG A O 1
ATOM 1662 N N . MET A 1 199 ? -1.341 5.702 -26.769 1.00 86.06 199 MET A N 1
ATOM 1663 C CA . MET A 1 199 ? -1.948 5.356 -28.059 1.00 86.06 199 MET A CA 1
ATOM 1664 C C . MET A 1 199 ? -2.648 3.993 -28.072 1.00 86.06 199 MET A C 1
ATOM 1666 O O . MET A 1 199 ? -3.546 3.798 -28.887 1.00 86.06 199 MET A O 1
ATOM 1670 N N . ASN A 1 200 ? -2.283 3.066 -27.179 1.00 82.50 200 ASN A N 1
ATOM 1671 C CA . ASN A 1 200 ? -2.980 1.789 -27.048 1.00 82.50 200 ASN A CA 1
ATOM 1672 C C . ASN A 1 200 ? -3.655 1.647 -25.666 1.00 82.50 200 ASN A C 1
ATOM 1674 O O . ASN A 1 200 ? -2.990 1.313 -24.674 1.00 82.50 200 ASN A O 1
ATOM 1678 N N . PRO A 1 201 ? -4.981 1.886 -25.572 1.00 77.38 201 PRO A N 1
ATOM 1679 C CA . PRO A 1 201 ? -5.739 1.746 -24.333 1.00 77.38 201 PRO A CA 1
ATOM 1680 C C . PRO A 1 201 ? -5.714 0.352 -23.710 1.00 77.38 201 PRO A C 1
ATOM 1682 O O . PRO A 1 201 ? -5.861 0.230 -22.494 1.00 77.38 201 PRO A O 1
ATOM 1685 N N . PHE A 1 202 ? -5.466 -0.673 -24.522 1.00 78.50 202 PHE A N 1
ATOM 1686 C CA . PHE A 1 202 ? -5.638 -2.073 -24.151 1.00 78.50 202 PHE A CA 1
ATOM 1687 C C . PHE A 1 202 ? -4.325 -2.813 -23.883 1.00 78.50 202 PHE A C 1
ATOM 1689 O O . PHE A 1 202 ? -4.356 -4.028 -23.725 1.00 78.50 202 PHE A O 1
ATOM 1696 N N . ASN A 1 203 ? -3.187 -2.105 -23.822 1.00 76.81 203 ASN A N 1
ATOM 1697 C CA . ASN A 1 203 ? -1.902 -2.732 -23.512 1.00 76.81 203 ASN A CA 1
ATOM 1698 C C . ASN A 1 203 ? -1.984 -3.528 -22.203 1.00 76.81 203 ASN A C 1
ATOM 1700 O O . ASN A 1 203 ? -2.196 -2.973 -21.122 1.00 76.81 203 ASN A O 1
ATOM 1704 N N . THR A 1 204 ? -1.728 -4.824 -22.301 1.00 77.31 204 THR A N 1
ATOM 1705 C CA . THR A 1 204 ? -1.419 -5.671 -21.158 1.00 77.31 204 THR A CA 1
ATOM 1706 C C . THR A 1 204 ? -0.060 -5.281 -20.583 1.00 77.31 204 THR A C 1
ATOM 1708 O O . THR A 1 204 ? 0.815 -4.749 -21.267 1.00 77.31 204 THR A O 1
ATOM 1711 N N . PHE A 1 205 ? 0.179 -5.600 -19.315 1.00 73.62 205 PHE A N 1
ATOM 1712 C CA . PHE A 1 205 ? 1.485 -5.361 -18.697 1.00 73.62 205 PHE A CA 1
ATOM 1713 C C . PHE A 1 205 ? 2.650 -6.038 -19.435 1.00 73.62 205 PHE A C 1
ATOM 1715 O O . PHE A 1 205 ? 3.749 -5.488 -19.497 1.00 73.62 205 PHE A O 1
ATOM 1722 N N . GLN A 1 206 ? 2.422 -7.221 -20.012 1.00 77.31 206 GLN A N 1
ATOM 1723 C CA . GLN A 1 206 ? 3.457 -7.905 -20.783 1.00 77.31 206 GLN A CA 1
ATOM 1724 C C . GLN A 1 206 ? 3.779 -7.144 -22.074 1.00 77.31 206 GLN A C 1
ATOM 1726 O O . GLN A 1 206 ? 4.947 -7.018 -22.435 1.00 77.31 206 GLN A O 1
ATOM 1731 N N . GLU A 1 207 ? 2.769 -6.572 -22.731 1.00 80.44 207 GLU A N 1
ATOM 1732 C CA . GLU A 1 207 ? 2.966 -5.693 -23.887 1.00 80.44 207 GLU A CA 1
ATOM 1733 C C . GLU A 1 207 ? 3.678 -4.395 -23.496 1.00 80.44 207 GLU A C 1
ATOM 1735 O O . GLU A 1 207 ? 4.567 -3.957 -24.224 1.00 80.44 207 GLU A O 1
ATOM 1740 N N . LEU A 1 208 ? 3.383 -3.826 -22.318 1.00 80.19 208 LEU A N 1
ATOM 1741 C CA . LEU A 1 208 ? 4.136 -2.682 -21.788 1.00 80.19 208 LEU A CA 1
ATOM 1742 C C . LEU A 1 208 ? 5.624 -3.025 -21.654 1.00 80.19 208 LEU A C 1
ATOM 1744 O O . LEU A 1 208 ? 6.462 -2.280 -22.160 1.00 80.19 208 LEU A O 1
ATOM 1748 N N . LYS A 1 209 ? 5.964 -4.179 -21.067 1.00 78.56 209 LYS A N 1
ATOM 1749 C CA . LYS A 1 209 ? 7.359 -4.633 -20.953 1.00 78.56 209 LYS A CA 1
ATOM 1750 C C . LYS A 1 209 ? 8.034 -4.826 -22.306 1.00 78.56 209 LYS A C 1
ATOM 1752 O O . LYS A 1 209 ? 9.151 -4.358 -22.506 1.00 78.56 209 LYS A O 1
ATOM 1757 N N . ASN A 1 210 ? 7.341 -5.475 -23.236 1.00 75.88 210 ASN A N 1
ATOM 1758 C CA . ASN A 1 210 ? 7.863 -5.761 -24.571 1.00 75.88 210 ASN A CA 1
ATOM 1759 C C . ASN A 1 210 ? 7.971 -4.498 -25.448 1.00 75.88 210 ASN A C 1
ATOM 1761 O O . ASN A 1 210 ? 8.667 -4.510 -26.459 1.00 75.88 210 ASN A O 1
ATOM 1765 N N . SER A 1 211 ? 7.298 -3.403 -25.076 1.00 70.56 211 SER A N 1
ATOM 1766 C CA . SER A 1 211 ? 7.352 -2.126 -25.800 1.00 70.56 211 SER A CA 1
ATOM 1767 C C . SER A 1 211 ? 8.616 -1.302 -25.524 1.00 70.56 211 SER A C 1
ATOM 1769 O O . SER A 1 211 ? 8.808 -0.239 -26.132 1.00 70.56 211 SER A O 1
ATOM 1771 N N . VAL A 1 212 ? 9.471 -1.758 -24.605 1.00 68.75 212 VAL A N 1
ATOM 1772 C CA . VAL A 1 212 ? 10.803 -1.192 -24.382 1.00 68.75 212 VAL A CA 1
ATOM 1773 C C . VAL A 1 212 ? 11.794 -1.962 -25.255 1.00 68.75 212 VAL A C 1
ATOM 1775 O O . VAL A 1 212 ? 11.795 -3.193 -25.203 1.00 68.75 212 VAL A O 1
ATOM 1778 N N . PRO A 1 213 ? 12.629 -1.279 -26.064 1.00 58.91 213 PRO A N 1
ATOM 1779 C CA . PRO A 1 213 ? 13.704 -1.945 -26.790 1.00 58.91 213 PRO A CA 1
ATOM 1780 C C . PRO A 1 213 ? 14.526 -2.777 -25.798 1.00 58.91 213 PRO A C 1
ATOM 1782 O O . PRO A 1 213 ? 14.835 -2.261 -24.719 1.00 58.91 213 PRO A O 1
ATOM 1785 N N . PRO A 1 214 ? 14.854 -4.046 -26.102 1.00 50.94 214 PRO A N 1
ATOM 1786 C CA . PRO A 1 214 ? 15.582 -4.886 -25.163 1.00 50.94 214 PRO A CA 1
ATOM 1787 C C . PRO A 1 214 ? 16.854 -4.154 -24.714 1.00 50.94 214 PRO A C 1
ATOM 1789 O O . PRO A 1 214 ? 17.558 -3.593 -25.561 1.00 50.94 214 PRO A O 1
ATOM 1792 N N . PRO A 1 215 ? 17.159 -4.113 -23.402 1.00 44.78 215 PRO A N 1
ATOM 1793 C CA . PRO A 1 215 ? 18.395 -3.503 -22.948 1.00 44.78 215 PRO A CA 1
ATOM 1794 C C . PRO A 1 215 ? 19.550 -4.224 -23.642 1.00 44.78 215 PRO A C 1
ATOM 1796 O O . PRO A 1 215 ? 19.612 -5.455 -23.616 1.00 44.78 215 PRO A O 1
ATOM 1799 N N . THR A 1 216 ? 20.467 -3.468 -24.247 1.00 40.22 216 THR A N 1
ATOM 1800 C CA . THR A 1 216 ? 21.743 -3.966 -24.774 1.00 40.22 216 THR A CA 1
ATOM 1801 C C . THR A 1 216 ? 22.592 -4.467 -23.604 1.00 40.22 216 THR A C 1
ATOM 1803 O O . THR A 1 216 ? 23.505 -3.804 -23.117 1.00 40.22 216 THR A O 1
ATOM 1806 N N . ARG A 1 217 ? 22.241 -5.636 -23.062 1.00 32.91 217 ARG A N 1
ATOM 1807 C CA . ARG A 1 217 ? 23.003 -6.308 -22.015 1.00 32.91 217 ARG A CA 1
ATOM 1808 C C . ARG A 1 217 ? 24.183 -7.014 -22.667 1.00 32.91 217 ARG A C 1
ATOM 1810 O O . ARG A 1 217 ? 24.021 -8.041 -23.316 1.00 32.91 217 ARG A O 1
ATOM 1817 N N . LEU A 1 218 ? 25.378 -6.482 -22.428 1.00 34.94 218 LEU A N 1
ATOM 1818 C CA . LEU A 1 218 ? 26.628 -7.226 -22.557 1.00 34.94 218 LEU A CA 1
ATOM 1819 C C . LEU A 1 218 ? 26.630 -8.352 -21.514 1.00 34.94 218 LEU A C 1
ATOM 1821 O O . LEU A 1 218 ? 26.880 -8.123 -20.331 1.00 34.94 218 LEU A O 1
ATOM 1825 N N . VAL A 1 219 ? 26.310 -9.573 -21.941 1.00 30.53 219 VAL A N 1
ATOM 1826 C CA . VAL A 1 219 ? 26.493 -10.771 -21.118 1.00 30.53 219 VAL A CA 1
ATOM 1827 C C . VAL A 1 219 ? 27.921 -11.261 -21.327 1.00 30.53 219 VAL A C 1
ATOM 1829 O O . VAL A 1 219 ? 28.240 -11.868 -22.345 1.00 30.53 219 VAL A O 1
ATOM 1832 N N . PHE A 1 220 ? 28.792 -11.014 -20.350 1.00 31.86 220 PHE A N 1
ATOM 1833 C CA . PHE A 1 220 ? 30.101 -11.658 -20.296 1.00 31.86 220 PHE A CA 1
ATOM 1834 C C . PHE A 1 220 ? 29.912 -13.089 -19.800 1.00 31.86 220 PHE A C 1
ATOM 1836 O O . PHE A 1 220 ? 29.696 -13.319 -18.609 1.00 31.86 220 PHE A O 1
ATOM 1843 N N . ARG A 1 221 ? 29.988 -14.067 -20.702 1.00 34.06 221 ARG A N 1
ATOM 1844 C CA . ARG A 1 221 ? 30.152 -15.467 -20.308 1.00 34.06 221 ARG A CA 1
ATOM 1845 C C . ARG A 1 221 ? 31.622 -15.824 -20.479 1.00 34.06 221 ARG A C 1
ATOM 1847 O O . ARG A 1 221 ? 32.075 -16.083 -21.586 1.00 34.06 221 ARG A O 1
ATOM 1854 N N . ILE A 1 222 ? 32.367 -15.840 -19.375 1.00 33.50 222 ILE A N 1
ATOM 1855 C CA . ILE A 1 222 ? 33.635 -16.569 -19.328 1.00 33.50 222 ILE A CA 1
ATOM 1856 C C . ILE A 1 222 ? 33.241 -18.044 -19.282 1.00 33.50 222 ILE A C 1
ATOM 1858 O O . ILE A 1 222 ? 32.985 -18.601 -18.215 1.00 33.50 222 ILE A O 1
ATOM 1862 N N . THR A 1 223 ? 33.103 -18.677 -20.443 1.00 36.31 223 THR A N 1
ATOM 1863 C CA . THR A 1 223 ? 33.125 -20.137 -20.503 1.00 36.31 223 THR A CA 1
ATOM 1864 C C . THR A 1 223 ? 34.552 -20.548 -20.188 1.00 36.31 223 THR A C 1
ATOM 1866 O O . THR A 1 223 ? 35.432 -20.458 -21.041 1.00 36.31 223 THR A O 1
ATOM 1869 N N . GLY A 1 224 ? 34.790 -20.912 -18.925 1.00 31.86 224 GLY A N 1
ATOM 1870 C CA . GLY A 1 224 ? 36.028 -21.560 -18.517 1.00 31.86 224 GLY A CA 1
ATOM 1871 C C . GLY A 1 224 ? 36.318 -22.706 -19.479 1.00 31.86 224 GLY A C 1
ATOM 1872 O O . GLY A 1 224 ? 35.437 -23.518 -19.766 1.00 31.86 224 GLY A O 1
ATOM 1873 N N . GLY A 1 225 ? 37.526 -22.702 -20.033 1.00 39.12 225 GLY A N 1
ATOM 1874 C CA . GLY A 1 225 ? 37.966 -23.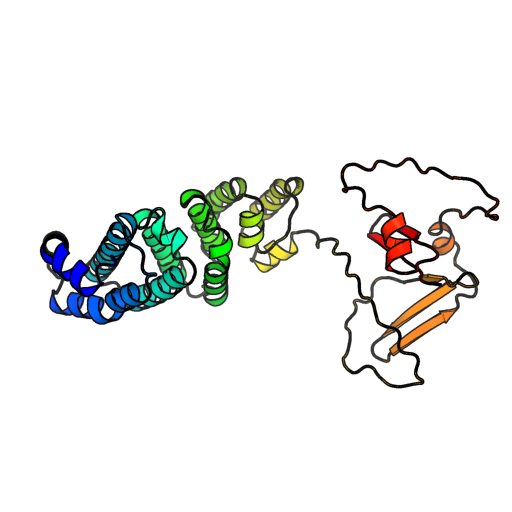713 -20.975 1.00 39.12 225 GLY A CA 1
ATOM 1875 C C . GLY A 1 225 ? 37.849 -25.105 -20.366 1.00 39.12 225 GLY A C 1
ATOM 1876 O O . GLY A 1 225 ? 38.350 -25.361 -19.271 1.00 39.12 225 GLY A O 1
ATOM 1877 N N . PHE A 1 226 ? 37.216 -26.008 -21.105 1.00 35.31 226 PHE A N 1
ATOM 1878 C CA . PHE A 1 226 ? 37.404 -27.435 -20.926 1.00 35.31 226 PHE A CA 1
ATOM 1879 C C . PHE A 1 226 ? 37.823 -28.035 -22.267 1.00 35.31 226 PHE A C 1
ATOM 1881 O O . PHE A 1 226 ? 37.104 -27.928 -23.258 1.00 35.31 226 PHE A O 1
ATOM 1888 N N . TYR A 1 227 ? 39.007 -28.646 -22.281 1.00 38.72 227 TYR A N 1
ATOM 1889 C CA . TYR A 1 227 ? 39.476 -29.544 -23.331 1.00 38.72 227 TYR A CA 1
ATOM 1890 C C . TYR A 1 227 ? 39.118 -30.971 -22.905 1.00 38.72 227 TYR A C 1
ATOM 1892 O O . TYR A 1 227 ? 39.577 -31.428 -21.859 1.00 38.72 227 TYR A O 1
ATOM 1900 N N . GLY A 1 228 ? 38.334 -31.689 -23.709 1.00 31.80 228 GLY A N 1
ATOM 1901 C CA . GLY A 1 228 ? 38.109 -33.116 -23.492 1.00 31.80 228 GLY A CA 1
ATOM 1902 C C . GLY A 1 228 ? 37.142 -33.744 -24.490 1.00 31.80 228 GLY A C 1
ATOM 1903 O O . GLY A 1 228 ? 35.968 -33.401 -24.533 1.00 31.80 228 GLY A O 1
ATOM 1904 N N . PHE A 1 229 ? 37.674 -34.673 -25.280 1.00 38.75 229 PHE A N 1
ATOM 1905 C CA . PHE A 1 229 ? 37.050 -35.459 -26.344 1.00 38.75 229 PHE A CA 1
ATOM 1906 C C . PHE A 1 229 ? 35.624 -35.990 -26.039 1.00 38.75 229 PHE A C 1
ATOM 1908 O O . PHE A 1 229 ? 35.466 -36.981 -25.333 1.00 38.75 229 PHE A O 1
ATOM 1915 N N . GLY A 1 230 ? 34.599 -35.397 -26.670 1.00 38.19 230 GLY A N 1
ATOM 1916 C CA . GLY A 1 230 ? 33.423 -36.136 -27.168 1.00 38.19 230 GLY A CA 1
ATOM 1917 C C . GLY A 1 230 ? 32.228 -36.425 -26.240 1.00 38.19 230 GLY A C 1
ATOM 1918 O O . GLY A 1 230 ? 31.538 -37.409 -26.490 1.00 38.19 230 GLY A O 1
ATOM 1919 N N . GLY A 1 231 ? 31.934 -35.621 -25.210 1.00 34.78 231 GLY A N 1
ATOM 1920 C CA . GLY A 1 231 ? 30.729 -35.790 -24.368 1.00 34.78 231 GLY A CA 1
ATOM 1921 C C . GLY A 1 231 ? 29.671 -34.685 -24.535 1.00 34.78 231 GLY A C 1
ATOM 1922 O O . GLY A 1 231 ? 30.023 -33.520 -24.699 1.00 34.78 231 GLY A O 1
ATOM 1923 N N . SER A 1 232 ? 28.378 -35.034 -24.466 1.00 39.34 232 SER A N 1
ATOM 1924 C CA . SER A 1 232 ? 27.246 -34.088 -24.527 1.00 39.34 232 SER A CA 1
ATOM 1925 C C . SER A 1 232 ? 27.176 -33.164 -23.301 1.00 39.34 232 SER A C 1
ATOM 1927 O O . SER A 1 232 ? 27.501 -33.568 -22.184 1.00 39.34 232 SER A O 1
ATOM 1929 N N . PHE A 1 233 ? 26.703 -31.929 -23.495 1.00 37.59 233 PHE A N 1
ATOM 1930 C CA . PHE A 1 233 ? 26.504 -30.959 -22.412 1.00 37.59 233 PHE A CA 1
ATOM 1931 C C . PHE A 1 233 ? 25.403 -31.394 -21.429 1.00 37.59 233 PHE A C 1
ATOM 1933 O O . PHE A 1 233 ? 24.392 -31.969 -21.821 1.00 37.59 233 PHE A O 1
ATOM 1940 N N . LEU A 1 234 ? 25.579 -31.055 -20.146 1.00 37.09 234 LEU A N 1
ATOM 1941 C CA . LEU A 1 234 ? 24.680 -31.444 -19.047 1.00 37.09 234 LEU A CA 1
ATOM 1942 C C . LEU A 1 234 ? 23.291 -30.770 -19.064 1.00 37.09 234 LEU A C 1
ATOM 1944 O O . LEU A 1 234 ? 22.394 -31.252 -18.381 1.00 37.09 234 LEU A O 1
ATOM 1948 N N . THR A 1 235 ? 23.075 -29.702 -19.837 1.00 32.06 235 THR A N 1
ATOM 1949 C CA . THR A 1 235 ? 21.753 -29.060 -19.999 1.00 32.06 235 THR A CA 1
ATOM 1950 C C . THR A 1 235 ? 21.644 -28.329 -21.337 1.00 32.06 235 THR A C 1
ATOM 1952 O O . THR A 1 235 ? 22.593 -27.665 -21.753 1.00 32.06 235 THR A O 1
ATOM 1955 N N . THR A 1 236 ? 20.473 -28.419 -21.975 1.00 34.09 236 THR A N 1
ATOM 1956 C CA . THR A 1 236 ? 20.140 -27.840 -23.288 1.00 34.09 236 THR A CA 1
ATOM 1957 C C . THR A 1 236 ? 20.154 -26.306 -23.281 1.00 34.09 236 THR A C 1
ATOM 1959 O O . THR A 1 236 ? 19.585 -25.680 -22.387 1.00 34.09 236 THR A O 1
ATOM 1962 N N . LEU A 1 237 ? 20.765 -25.694 -24.300 1.00 32.56 237 LEU A N 1
ATOM 1963 C CA . LEU A 1 237 ? 20.671 -24.258 -24.594 1.00 32.56 237 LEU A CA 1
ATOM 1964 C C . LEU A 1 237 ? 19.658 -24.031 -25.723 1.00 32.56 237 LEU A C 1
ATOM 1966 O O . LEU A 1 237 ? 19.651 -24.774 -26.699 1.00 32.56 237 LEU A O 1
ATOM 1970 N N . SER A 1 238 ? 18.828 -22.995 -25.606 1.00 32.12 238 SER A N 1
ATOM 1971 C CA . SER A 1 238 ? 17.927 -22.527 -26.668 1.00 32.12 238 SER A CA 1
ATOM 1972 C C . SER A 1 238 ? 18.476 -21.244 -27.293 1.00 32.12 238 SER A C 1
ATOM 1974 O O . SER A 1 238 ? 18.730 -20.287 -26.556 1.00 32.12 238 SER A O 1
ATOM 1976 N N . ILE A 1 239 ? 18.626 -21.205 -28.620 1.00 33.00 239 ILE A N 1
ATOM 1977 C CA . ILE A 1 239 ? 18.966 -19.993 -29.385 1.00 33.00 239 ILE A CA 1
ATOM 1978 C C . ILE A 1 239 ? 18.102 -19.934 -30.655 1.00 33.00 239 ILE A C 1
ATOM 1980 O O . ILE A 1 239 ? 17.822 -20.960 -31.268 1.00 33.00 239 ILE A O 1
ATOM 1984 N N . ASP A 1 240 ? 17.662 -18.715 -30.970 1.00 32.50 240 ASP A N 1
ATOM 1985 C CA . ASP A 1 240 ? 16.778 -18.297 -32.064 1.00 32.50 240 ASP A CA 1
ATOM 1986 C C . ASP A 1 240 ? 17.528 -18.253 -33.417 1.00 32.50 240 ASP A C 1
ATOM 1988 O O . ASP A 1 240 ? 18.669 -17.798 -33.492 1.00 32.50 240 ASP A O 1
ATOM 1992 N N . GLU A 1 241 ? 16.894 -18.737 -34.489 1.00 34.75 241 GLU A N 1
ATOM 1993 C CA . GLU A 1 241 ? 17.487 -19.116 -35.792 1.00 34.75 241 GLU A CA 1
ATOM 1994 C C . GLU A 1 241 ? 17.858 -17.940 -36.721 1.00 34.75 241 GLU A C 1
ATOM 1996 O O . GLU A 1 241 ? 17.882 -18.072 -37.949 1.00 34.75 241 GLU A O 1
ATOM 2001 N N . LYS A 1 242 ? 18.162 -16.760 -36.185 1.00 39.72 242 LYS A N 1
ATOM 2002 C CA . LYS A 1 242 ? 18.466 -15.587 -37.016 1.00 39.72 242 LYS A CA 1
ATOM 2003 C C . LYS A 1 242 ? 19.722 -14.879 -36.539 1.00 39.72 242 LYS A C 1
ATOM 2005 O O . LYS A 1 242 ? 19.622 -13.892 -35.830 1.00 39.72 242 LYS A O 1
ATOM 2010 N N . GLU A 1 243 ? 20.884 -15.400 -36.942 1.00 46.25 243 GLU A N 1
ATOM 2011 C CA . GLU A 1 243 ? 22.006 -14.646 -37.539 1.00 46.25 243 GLU A CA 1
ATOM 2012 C C . GLU A 1 243 ? 23.271 -15.519 -37.678 1.00 46.25 243 GLU A C 1
ATOM 2014 O O . GLU A 1 243 ? 23.579 -16.368 -36.843 1.00 46.25 243 GLU A O 1
ATOM 2019 N N . ARG A 1 244 ? 23.983 -15.351 -38.800 1.00 51.59 244 ARG A N 1
ATOM 2020 C CA . ARG A 1 244 ? 25.155 -16.147 -39.198 1.00 51.59 244 ARG A CA 1
ATOM 2021 C C . ARG A 1 244 ? 26.414 -15.605 -38.515 1.00 51.59 244 ARG A C 1
ATOM 2023 O O . ARG A 1 244 ? 27.018 -14.656 -39.003 1.00 51.59 244 ARG A O 1
ATOM 2030 N N . THR A 1 245 ? 26.833 -16.213 -37.412 1.00 55.25 245 THR A N 1
ATOM 2031 C CA . THR A 1 245 ? 28.061 -15.806 -36.708 1.00 55.25 245 THR A CA 1
ATOM 2032 C C . THR A 1 245 ? 29.312 -16.348 -37.413 1.00 55.25 245 THR A C 1
ATOM 2034 O O . THR A 1 245 ? 29.515 -17.564 -37.487 1.00 55.25 245 THR A O 1
ATOM 2037 N N . LEU A 1 246 ? 30.165 -15.443 -37.907 1.00 50.72 246 LEU A N 1
ATOM 2038 C CA . LEU A 1 246 ? 31.506 -15.743 -38.426 1.00 50.72 246 LEU A CA 1
ATOM 2039 C C . LEU A 1 246 ? 32.563 -15.569 -37.325 1.00 50.72 246 LEU A C 1
ATOM 2041 O O . LEU A 1 246 ? 32.530 -14.602 -36.566 1.00 50.72 246 LEU A O 1
ATOM 2045 N N . VAL A 1 247 ? 33.513 -16.500 -37.256 1.00 51.81 247 VAL A N 1
ATOM 2046 C CA . VAL A 1 247 ? 34.640 -16.513 -36.308 1.00 51.81 247 VAL A CA 1
ATOM 2047 C C . VAL A 1 247 ? 35.948 -16.580 -37.100 1.00 51.81 247 VAL A C 1
ATOM 2049 O O . VAL A 1 247 ? 36.008 -17.280 -38.108 1.00 51.81 247 VAL A O 1
ATOM 2052 N N . TYR A 1 248 ? 36.982 -15.857 -36.667 1.00 48.88 248 TYR A N 1
ATOM 2053 C CA . TYR A 1 248 ? 38.286 -15.782 -37.338 1.00 48.88 248 TYR A CA 1
ATOM 2054 C C . TYR A 1 248 ? 39.418 -16.137 -36.365 1.00 48.88 248 TYR A C 1
ATOM 2056 O O . TYR A 1 248 ? 39.391 -15.677 -35.223 1.00 48.88 248 TYR A O 1
ATOM 2064 N N . ASP A 1 249 ? 40.384 -16.946 -36.808 1.00 42.19 249 ASP A N 1
ATOM 2065 C CA . ASP A 1 249 ? 41.505 -17.460 -35.997 1.00 42.19 249 ASP A CA 1
ATOM 2066 C C . ASP A 1 249 ? 42.893 -17.002 -36.490 1.00 42.19 249 ASP A C 1
ATOM 2068 O O . ASP A 1 249 ? 43.877 -17.710 -36.305 1.00 42.19 249 ASP A O 1
ATOM 2072 N N . ASP A 1 250 ? 42.974 -15.827 -37.121 1.00 41.59 250 ASP A N 1
ATOM 2073 C CA . ASP A 1 250 ? 44.173 -15.264 -37.771 1.00 41.59 250 ASP A CA 1
ATOM 2074 C C . ASP A 1 250 ? 44.612 -15.949 -39.078 1.00 41.59 250 ASP A C 1
ATOM 2076 O O . ASP A 1 250 ? 45.357 -15.341 -39.850 1.00 41.59 250 ASP A O 1
ATOM 2080 N N . GLU A 1 251 ? 44.091 -17.138 -39.394 1.00 46.97 251 GLU A N 1
ATOM 2081 C CA . GLU A 1 251 ? 44.403 -17.861 -40.634 1.00 46.97 251 GLU A CA 1
ATOM 2082 C C . GLU A 1 251 ? 43.167 -18.155 -41.489 1.00 46.97 251 GLU A C 1
ATOM 2084 O O . GLU A 1 251 ? 43.275 -18.350 -42.705 1.00 46.97 251 GLU A O 1
ATOM 2089 N N . SER A 1 252 ? 41.980 -18.272 -40.891 1.00 51.09 252 SER A N 1
ATOM 2090 C CA . SER A 1 252 ? 40.779 -18.726 -41.591 1.00 51.09 252 SER A CA 1
ATOM 2091 C C . SER A 1 252 ? 39.482 -18.246 -40.949 1.00 51.09 252 SER A C 1
ATOM 2093 O O . SER A 1 252 ? 39.381 -18.033 -39.745 1.00 51.09 252 SER A O 1
ATOM 2095 N N . PHE A 1 253 ? 38.451 -18.107 -41.783 1.00 57.88 253 PHE A N 1
ATOM 2096 C CA . PHE A 1 253 ? 37.092 -17.832 -41.330 1.00 57.88 253 PHE A CA 1
ATOM 2097 C C . PHE A 1 253 ? 36.325 -19.134 -41.115 1.00 57.88 253 PHE A C 1
ATOM 2099 O O . PHE A 1 253 ? 36.458 -20.086 -41.887 1.00 57.88 253 PHE A O 1
ATOM 2106 N N . TYR A 1 254 ? 35.471 -19.155 -40.098 1.00 59.31 254 TYR A N 1
ATOM 2107 C CA . TYR A 1 254 ? 34.598 -20.273 -39.772 1.00 59.31 254 TYR A CA 1
ATOM 2108 C C . TYR A 1 254 ? 33.178 -19.772 -39.551 1.00 59.31 254 TYR A C 1
ATOM 2110 O O . TYR A 1 254 ? 32.965 -18.771 -38.868 1.00 59.31 254 TYR A O 1
ATOM 2118 N N . ARG A 1 255 ? 32.192 -20.498 -40.077 1.00 66.81 255 ARG A N 1
ATOM 2119 C CA . ARG A 1 255 ? 30.794 -20.341 -39.669 1.00 66.81 255 ARG A CA 1
ATOM 2120 C C . ARG A 1 255 ? 30.555 -21.186 -38.430 1.00 66.81 255 ARG A C 1
ATOM 2122 O O . ARG A 1 255 ? 30.876 -22.377 -38.415 1.00 66.81 255 ARG A O 1
ATOM 2129 N N . PHE A 1 256 ? 30.020 -20.559 -37.391 1.00 53.16 256 PHE A N 1
ATOM 2130 C CA . PHE A 1 256 ? 29.610 -21.256 -36.183 1.00 53.16 256 PHE A CA 1
ATOM 2131 C C . PHE A 1 256 ? 28.167 -21.736 -36.343 1.00 53.16 256 PHE A C 1
ATOM 2133 O O . PHE A 1 256 ? 27.254 -20.930 -36.521 1.00 53.16 256 PHE A O 1
ATOM 2140 N N . HIS A 1 257 ? 27.974 -23.050 -36.284 1.00 51.25 257 HIS A N 1
ATOM 2141 C CA . HIS A 1 257 ? 26.668 -23.687 -36.349 1.00 51.25 257 HIS A CA 1
ATOM 2142 C C . HIS A 1 257 ? 26.309 -24.254 -34.979 1.00 51.25 257 HIS A C 1
ATOM 2144 O O . HIS A 1 257 ? 27.138 -24.867 -34.303 1.00 51.25 257 HIS A O 1
ATOM 2150 N N . SER A 1 258 ? 25.058 -24.054 -34.584 1.00 43.75 258 SER A N 1
ATOM 2151 C CA . SER A 1 258 ? 24.486 -24.634 -33.377 1.00 43.75 258 SER A CA 1
ATOM 2152 C C . SER A 1 258 ? 23.079 -25.095 -33.701 1.00 43.75 258 SER A C 1
ATOM 2154 O O . SER A 1 258 ? 22.254 -24.286 -34.114 1.00 43.75 258 SER A O 1
ATOM 2156 N N . ASP A 1 259 ? 22.804 -26.374 -33.493 1.00 46.91 259 ASP A N 1
ATOM 2157 C CA . ASP A 1 259 ? 21.466 -26.944 -33.614 1.00 46.91 259 ASP A CA 1
ATOM 2158 C C . ASP A 1 259 ? 21.158 -27.850 -32.412 1.00 46.91 259 ASP A C 1
ATOM 2160 O O . ASP A 1 259 ? 21.896 -27.895 -31.424 1.00 46.91 259 ASP A O 1
ATOM 2164 N N . PHE A 1 260 ? 20.034 -28.563 -32.474 1.00 33.53 260 PHE A N 1
ATOM 2165 C CA . PHE A 1 260 ? 19.614 -29.478 -31.413 1.00 33.53 260 PHE A CA 1
ATOM 2166 C C . PHE A 1 260 ? 20.519 -30.721 -31.269 1.00 33.53 260 PHE A C 1
ATOM 2168 O O . PHE A 1 260 ? 20.372 -31.458 -30.294 1.00 33.53 260 PHE A O 1
ATOM 2175 N N . THR A 1 261 ? 21.436 -30.974 -32.211 1.00 35.22 261 THR A N 1
ATOM 2176 C CA . THR A 1 261 ? 22.367 -32.116 -32.224 1.00 35.22 261 THR A CA 1
ATOM 2177 C C . THR A 1 261 ? 23.776 -31.763 -31.745 1.00 35.22 261 THR A C 1
ATOM 2179 O O . THR A 1 261 ? 24.528 -32.659 -31.357 1.00 35.22 261 THR A O 1
ATOM 2182 N N . GLY A 1 262 ? 24.127 -30.477 -31.693 1.00 37.06 262 GLY A N 1
ATOM 2183 C CA . GLY A 1 262 ? 25.390 -30.006 -31.135 1.00 37.06 262 GLY A CA 1
ATOM 2184 C C . GLY A 1 262 ? 25.849 -28.681 -31.731 1.00 37.06 262 GLY A C 1
ATOM 2185 O O . GLY A 1 262 ? 25.100 -27.970 -32.399 1.00 37.06 262 GLY A O 1
ATOM 2186 N N . THR A 1 263 ? 27.113 -28.347 -31.474 1.00 46.91 263 THR A N 1
ATOM 2187 C CA . THR A 1 263 ? 27.793 -27.222 -32.116 1.00 46.91 263 THR A CA 1
ATOM 2188 C C . THR A 1 263 ? 28.939 -27.731 -32.974 1.00 46.91 263 THR A C 1
ATOM 2190 O O . THR A 1 263 ? 29.650 -28.666 -32.598 1.00 46.91 263 THR A O 1
ATOM 2193 N N . TYR A 1 264 ? 29.136 -27.108 -34.129 1.00 50.56 264 TYR A N 1
ATOM 2194 C CA . TYR A 1 264 ? 30.304 -27.351 -34.966 1.00 50.56 264 TYR A CA 1
ATOM 2195 C C . TYR A 1 264 ? 30.709 -26.073 -35.696 1.00 50.56 264 TYR A C 1
ATOM 2197 O O . TYR A 1 264 ? 29.906 -25.164 -35.914 1.00 50.56 264 TYR A O 1
ATOM 2205 N N . THR A 1 265 ? 31.979 -25.997 -36.073 1.00 55.50 265 THR A N 1
ATOM 2206 C CA . THR A 1 265 ? 32.501 -24.929 -36.920 1.00 55.50 265 THR A CA 1
ATOM 2207 C C . THR A 1 265 ? 32.757 -25.469 -38.317 1.00 55.50 265 THR A C 1
ATOM 2209 O O . THR A 1 265 ? 33.303 -26.560 -38.491 1.00 55.50 265 THR A O 1
ATOM 2212 N N . GLN A 1 266 ? 32.361 -24.708 -39.333 1.00 64.75 266 GLN A N 1
ATOM 2213 C CA . GLN A 1 266 ? 32.665 -25.021 -40.724 1.00 64.75 266 GLN A CA 1
ATOM 2214 C C . GLN A 1 266 ? 33.607 -23.965 -41.279 1.00 64.75 266 GLN A C 1
ATOM 2216 O O . GLN A 1 266 ? 33.253 -22.790 -41.352 1.00 64.75 266 GLN A O 1
ATOM 2221 N N . LYS A 1 267 ? 34.803 -24.389 -41.694 1.00 62.72 267 LYS A N 1
ATOM 2222 C CA . LYS A 1 267 ? 35.760 -23.509 -42.364 1.00 62.72 267 LYS A CA 1
ATOM 2223 C C . LYS A 1 267 ? 35.151 -22.972 -43.661 1.00 62.72 267 LYS A C 1
ATOM 2225 O O . LYS A 1 267 ? 34.672 -23.743 -44.494 1.00 62.72 267 LYS A O 1
ATOM 2230 N N . VAL A 1 268 ? 35.172 -21.655 -43.824 1.00 71.00 268 VAL A N 1
ATOM 2231 C CA . VAL A 1 268 ? 34.699 -20.965 -45.024 1.00 71.00 268 VAL A CA 1
ATOM 2232 C C . VAL A 1 268 ? 35.839 -20.954 -46.035 1.00 71.00 268 VAL A C 1
ATOM 2234 O O . VAL A 1 268 ? 36.901 -20.393 -45.780 1.00 71.00 268 VAL A O 1
ATOM 2237 N N . LEU A 1 269 ? 35.636 -21.622 -47.171 1.00 65.12 269 LEU A N 1
ATOM 2238 C CA . LEU A 1 269 ? 36.664 -21.776 -48.208 1.00 65.12 269 LEU A CA 1
ATOM 2239 C C . LEU A 1 269 ? 36.778 -20.543 -49.120 1.00 65.12 269 LEU A C 1
ATOM 2241 O O . LEU A 1 269 ? 37.821 -20.322 -49.726 1.00 65.12 269 LEU A O 1
ATOM 2245 N N . SER A 1 270 ? 35.719 -19.740 -49.196 1.00 72.75 270 SER A N 1
ATOM 2246 C CA . SER A 1 270 ? 35.664 -18.457 -49.898 1.00 72.75 270 SER A CA 1
ATOM 2247 C C . SER A 1 270 ? 34.483 -17.658 -49.354 1.00 72.75 270 SER A C 1
ATOM 2249 O O . SER A 1 270 ? 33.402 -18.229 -49.207 1.00 72.75 270 SER A O 1
ATOM 2251 N N . LEU A 1 271 ? 34.681 -16.374 -49.056 1.00 60.69 271 LEU A N 1
ATOM 2252 C CA . LEU A 1 271 ? 33.598 -15.472 -48.668 1.00 60.69 271 LEU A CA 1
ATOM 2253 C C . LEU A 1 271 ? 32.901 -14.935 -49.922 1.00 60.69 271 LEU A C 1
ATOM 2255 O O . LEU A 1 271 ? 33.546 -14.564 -50.903 1.00 60.69 271 LEU A O 1
ATOM 2259 N N . ASP A 1 272 ? 31.580 -14.911 -49.885 1.00 59.09 272 ASP A N 1
ATOM 2260 C CA . ASP A 1 272 ? 30.714 -14.359 -50.916 1.00 59.09 272 ASP A CA 1
ATOM 2261 C C . ASP A 1 272 ? 30.958 -12.835 -51.026 1.00 59.09 272 ASP A C 1
ATOM 2263 O O . ASP A 1 272 ? 31.301 -12.175 -50.040 1.00 59.09 272 ASP A O 1
ATOM 2267 N N . SER A 1 273 ? 30.759 -12.220 -52.197 1.00 47.69 273 SER A N 1
ATOM 2268 C CA . SER A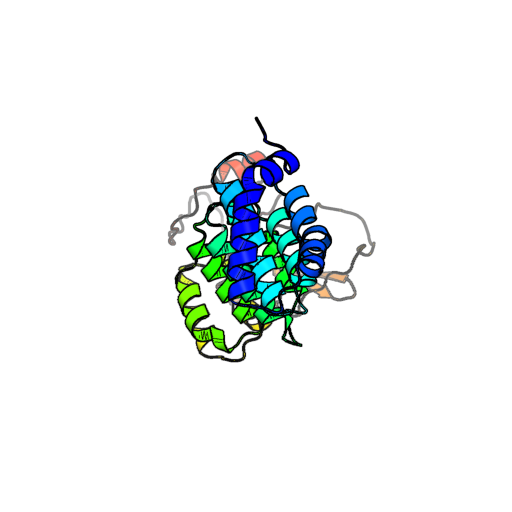 1 273 ? 31.013 -10.777 -52.385 1.00 47.69 273 SER A CA 1
ATOM 2269 C C . SER A 1 273 ? 30.143 -9.873 -51.495 1.00 47.69 273 SER A C 1
ATOM 2271 O O . SER A 1 273 ? 30.555 -8.766 -51.162 1.00 47.69 273 SER A O 1
ATOM 2273 N N . GLU A 1 274 ? 28.965 -10.341 -51.068 1.00 50.22 274 GLU A N 1
ATOM 2274 C CA . GLU A 1 274 ? 28.138 -9.653 -50.062 1.00 50.22 274 GLU A CA 1
ATOM 2275 C C . GLU A 1 274 ? 28.718 -9.755 -48.641 1.00 50.22 274 GLU A C 1
ATOM 2277 O O . GLU A 1 274 ? 28.689 -8.770 -47.906 1.00 50.22 274 GLU A O 1
ATOM 2282 N N . GLU A 1 275 ? 29.293 -10.903 -48.264 1.00 48.12 275 GLU A N 1
ATOM 2283 C CA . GLU A 1 275 ? 29.935 -11.111 -46.953 1.00 48.12 275 GLU A CA 1
ATOM 2284 C C . GLU A 1 275 ? 31.277 -10.359 -46.870 1.00 48.12 275 GLU A C 1
ATOM 2286 O O . GLU A 1 275 ? 31.649 -9.841 -45.820 1.00 48.12 275 GLU A O 1
ATOM 2291 N N . THR A 1 276 ? 31.960 -10.208 -48.008 1.00 43.69 276 THR A N 1
ATOM 2292 C CA . THR A 1 276 ? 33.224 -9.464 -48.132 1.00 43.69 276 THR A CA 1
ATOM 2293 C C . THR A 1 276 ? 33.033 -7.959 -47.905 1.00 43.69 276 THR A C 1
ATOM 2295 O O . THR A 1 276 ? 33.874 -7.321 -47.281 1.00 43.69 276 THR A O 1
ATOM 2298 N N . ASN A 1 277 ? 31.897 -7.389 -48.329 1.00 38.41 277 ASN A N 1
ATOM 2299 C CA . ASN A 1 277 ? 31.585 -5.964 -48.147 1.00 38.41 277 ASN A CA 1
ATOM 2300 C C . ASN A 1 277 ? 31.200 -5.589 -46.702 1.00 38.41 277 ASN A C 1
ATOM 2302 O O . ASN A 1 277 ? 31.169 -4.405 -46.367 1.00 38.41 277 ASN A O 1
ATOM 2306 N N . GLN A 1 278 ? 30.912 -6.571 -45.839 1.00 42.34 278 GLN A N 1
ATOM 2307 C CA . GLN A 1 278 ? 30.704 -6.346 -44.401 1.00 42.34 278 GLN A CA 1
ATOM 2308 C C . GLN A 1 278 ? 32.018 -6.357 -43.602 1.00 42.34 278 GLN A C 1
ATOM 2310 O O . GLN A 1 278 ? 32.041 -5.938 -42.444 1.00 42.34 278 GLN A O 1
ATOM 2315 N N . ILE A 1 279 ? 33.120 -6.789 -44.221 1.00 41.09 279 ILE A N 1
ATOM 2316 C CA . ILE A 1 279 ? 34.466 -6.770 -43.649 1.00 41.09 279 ILE A CA 1
ATOM 2317 C C . ILE A 1 279 ? 35.132 -5.470 -44.117 1.00 41.09 279 ILE A C 1
ATOM 2319 O O . ILE A 1 279 ? 35.825 -5.437 -45.129 1.00 41.09 279 ILE A O 1
ATOM 2323 N N . LEU A 1 280 ? 34.866 -4.362 -43.418 1.00 31.58 280 LEU A N 1
ATOM 2324 C CA . LEU A 1 280 ? 35.533 -3.084 -43.696 1.00 31.58 280 LEU A CA 1
ATOM 2325 C C . LEU A 1 280 ? 37.063 -3.236 -43.593 1.00 31.58 280 LEU A C 1
ATOM 2327 O O . LEU A 1 280 ? 37.579 -3.882 -42.683 1.00 31.58 280 LEU A O 1
ATOM 2331 N N . GLU A 1 281 ? 37.744 -2.639 -44.571 1.00 33.44 281 GLU A N 1
ATOM 2332 C CA . GLU A 1 281 ? 39.165 -2.744 -44.917 1.00 33.44 281 GLU A CA 1
ATOM 2333 C C . GLU A 1 281 ? 40.130 -2.833 -43.716 1.00 33.44 281 GLU A C 1
ATOM 2335 O O . GLU A 1 281 ? 40.360 -1.866 -42.989 1.00 33.44 281 GLU A O 1
ATOM 2340 N N . PHE A 1 282 ? 40.780 -3.990 -43.562 1.00 34.62 282 PHE A N 1
ATOM 2341 C CA . PHE A 1 282 ? 41.996 -4.130 -42.761 1.00 34.62 282 PHE A CA 1
ATOM 2342 C C . PHE A 1 282 ? 43.213 -3.775 -43.630 1.00 34.62 282 PHE A C 1
ATOM 2344 O O . PHE A 1 282 ? 43.381 -4.369 -44.699 1.00 34.62 282 PHE A O 1
ATOM 2351 N N . PRO A 1 283 ? 44.110 -2.864 -43.213 1.00 30.23 283 PRO A N 1
ATOM 2352 C CA . PRO A 1 283 ? 45.328 -2.618 -43.967 1.00 30.23 283 PRO A CA 1
ATOM 2353 C C . PRO A 1 283 ? 46.288 -3.805 -43.825 1.00 30.23 283 PRO A C 1
ATOM 2355 O O . PRO A 1 283 ? 46.625 -4.251 -42.726 1.00 30.23 283 PRO A O 1
ATOM 2358 N N . ALA A 1 284 ? 46.766 -4.293 -44.966 1.00 33.94 284 ALA A N 1
ATOM 2359 C CA . ALA A 1 284 ? 47.748 -5.362 -45.083 1.00 33.94 284 ALA A CA 1
ATOM 2360 C C . ALA A 1 284 ? 49.172 -4.885 -44.711 1.00 33.94 284 ALA A C 1
ATOM 2362 O O . ALA A 1 284 ? 50.008 -4.722 -45.594 1.00 33.94 284 ALA A O 1
ATOM 2363 N N . ASN A 1 285 ? 49.435 -4.599 -43.427 1.00 35.31 285 ASN A N 1
ATOM 2364 C CA . ASN A 1 285 ? 50.746 -4.700 -42.740 1.00 35.31 285 ASN A CA 1
ATOM 2365 C C . ASN A 1 285 ? 50.734 -3.920 -41.409 1.00 35.31 285 ASN A C 1
ATOM 2367 O O . ASN A 1 285 ? 50.628 -2.692 -41.445 1.00 35.31 285 ASN A O 1
ATOM 2371 N N . PRO A 1 286 ? 50.967 -4.544 -40.238 1.00 35.34 286 PRO A N 1
ATOM 2372 C CA . PRO A 1 286 ? 51.156 -3.812 -38.994 1.00 35.34 286 PRO A CA 1
ATOM 2373 C C . PRO A 1 286 ? 52.646 -3.485 -38.816 1.00 35.34 286 PRO A C 1
ATOM 2375 O O . PRO A 1 286 ? 53.355 -4.081 -38.005 1.00 35.34 286 PRO A O 1
ATOM 2378 N N . GLY A 1 287 ? 53.147 -2.537 -39.605 1.00 31.62 287 GLY A N 1
ATOM 2379 C CA . GLY A 1 287 ? 54.378 -1.827 -39.272 1.00 31.62 287 GLY A CA 1
ATOM 2380 C C . GLY A 1 287 ? 54.053 -0.737 -38.256 1.00 31.62 287 GLY A C 1
ATOM 2381 O O . GLY A 1 287 ? 53.150 0.052 -38.499 1.00 31.62 287 GLY A O 1
ATOM 2382 N N . LYS A 1 288 ? 54.760 -0.746 -37.118 1.00 40.81 288 LYS A N 1
ATOM 2383 C CA . LYS A 1 288 ? 54.754 0.269 -36.050 1.00 40.81 288 LYS A CA 1
ATOM 2384 C C . LYS A 1 288 ? 54.307 1.654 -36.537 1.00 40.81 288 LYS A C 1
ATOM 2386 O O . LYS A 1 288 ? 55.040 2.293 -37.277 1.00 40.81 288 LYS A O 1
ATOM 2391 N N . ASP A 1 289 ? 53.122 2.084 -36.124 1.00 29.11 289 ASP A N 1
ATOM 2392 C CA . ASP A 1 289 ? 52.874 3.330 -35.396 1.00 29.11 289 ASP A CA 1
ATOM 2393 C C . ASP A 1 289 ? 51.367 3.638 -35.372 1.00 29.11 289 ASP A C 1
ATOM 2395 O O . ASP A 1 289 ? 50.579 3.217 -36.213 1.00 29.11 289 ASP A O 1
ATOM 2399 N N . THR A 1 290 ? 50.981 4.305 -34.295 1.00 30.67 290 THR A N 1
ATOM 2400 C CA . THR A 1 290 ? 49.652 4.718 -33.840 1.00 30.67 290 THR A CA 1
ATOM 2401 C C . THR A 1 290 ? 48.664 5.123 -34.946 1.00 30.67 290 THR A C 1
ATOM 2403 O O . THR A 1 290 ? 48.923 6.060 -35.695 1.00 30.67 290 THR A O 1
ATOM 2406 N N . ILE A 1 291 ? 47.469 4.516 -34.955 1.00 27.02 291 ILE A N 1
ATOM 2407 C CA . ILE A 1 291 ? 46.279 5.077 -35.614 1.00 27.02 291 ILE A CA 1
ATOM 2408 C C . ILE A 1 291 ? 45.315 5.549 -34.522 1.00 27.02 291 ILE A C 1
ATOM 2410 O O . ILE A 1 291 ? 44.793 4.750 -33.741 1.00 27.02 291 ILE A O 1
ATOM 2414 N N . THR A 1 292 ? 45.094 6.859 -34.465 1.00 27.34 292 THR A N 1
ATOM 2415 C CA . THR A 1 292 ? 44.030 7.490 -33.680 1.00 27.34 292 THR A CA 1
ATOM 2416 C C . THR A 1 292 ? 42.752 7.454 -34.511 1.00 27.34 292 THR A C 1
ATOM 2418 O O . THR A 1 292 ? 42.713 8.032 -35.593 1.00 27.34 292 THR A O 1
ATOM 2421 N N . ILE A 1 293 ? 41.709 6.787 -34.017 1.00 27.09 293 ILE A N 1
ATOM 2422 C CA . ILE A 1 293 ? 40.356 6.910 -34.571 1.00 27.09 293 ILE A CA 1
ATOM 2423 C C . ILE A 1 293 ? 39.616 7.924 -33.699 1.00 27.09 293 ILE A C 1
ATOM 2425 O O . ILE A 1 293 ? 39.259 7.628 -32.558 1.00 27.09 293 ILE A O 1
ATOM 2429 N N . GLU A 1 294 ? 39.433 9.135 -34.223 1.00 30.39 294 GLU A N 1
ATOM 2430 C CA . GLU A 1 294 ? 38.523 10.128 -33.655 1.00 30.39 294 GLU A CA 1
ATOM 2431 C C . GLU A 1 294 ? 37.085 9.780 -34.057 1.00 30.39 294 GLU A C 1
ATOM 2433 O O . GLU A 1 294 ? 36.748 9.698 -35.235 1.00 30.39 294 GLU A O 1
ATOM 2438 N N . GLY A 1 295 ? 36.242 9.551 -33.051 1.00 24.48 295 GLY A N 1
ATOM 2439 C CA . GLY A 1 295 ? 34.837 9.191 -33.219 1.00 24.48 295 GLY A CA 1
ATOM 2440 C C . GLY A 1 295 ? 34.094 9.224 -31.886 1.00 24.48 295 GLY A C 1
ATOM 2441 O O . GLY A 1 295 ? 33.764 8.183 -31.336 1.00 24.48 295 GLY A O 1
ATOM 2442 N N . ILE A 1 296 ? 33.915 10.439 -31.358 1.00 25.28 296 ILE A N 1
ATOM 2443 C CA . ILE A 1 296 ? 32.913 10.887 -30.371 1.00 25.28 296 ILE A CA 1
ATOM 2444 C C . ILE A 1 296 ? 32.589 9.880 -29.250 1.00 25.28 296 ILE A C 1
ATOM 2446 O O . ILE A 1 296 ? 31.612 9.135 -29.272 1.00 25.28 296 ILE A O 1
ATOM 2450 N N . THR A 1 297 ? 33.403 9.948 -28.204 1.00 33.50 297 THR A N 1
ATOM 2451 C CA . THR A 1 297 ? 33.084 9.503 -26.848 1.00 33.50 297 THR A CA 1
ATOM 2452 C C . THR A 1 297 ? 32.516 10.675 -26.058 1.00 33.50 297 THR A C 1
ATOM 2454 O O . THR A 1 297 ? 33.236 11.652 -25.876 1.00 33.50 297 THR A O 1
ATOM 2457 N N . GLU A 1 298 ? 31.320 10.561 -25.481 1.00 29.22 298 GLU A N 1
ATOM 2458 C CA . GLU A 1 298 ? 30.998 11.347 -24.287 1.00 29.22 298 GLU A CA 1
ATOM 2459 C C . GLU A 1 298 ? 30.428 10.447 -23.182 1.00 29.22 298 GLU A C 1
ATOM 2461 O O . GLU A 1 298 ? 29.345 9.874 -23.283 1.00 29.22 298 GLU A O 1
ATOM 2466 N N . ASN A 1 299 ? 31.231 10.356 -22.117 1.00 32.16 299 ASN A N 1
ATOM 2467 C CA . ASN A 1 299 ? 30.929 9.889 -20.763 1.00 32.16 299 ASN A CA 1
ATOM 2468 C C . ASN A 1 299 ? 30.805 8.375 -20.518 1.00 32.16 299 ASN A C 1
ATOM 2470 O O . ASN A 1 299 ? 29.789 7.877 -20.042 1.00 32.16 299 ASN A O 1
ATOM 2474 N N . PHE A 1 300 ? 31.929 7.669 -20.679 1.00 32.94 300 PHE A N 1
ATOM 2475 C CA . PHE A 1 300 ? 32.281 6.557 -19.787 1.00 32.94 300 PHE A CA 1
ATOM 2476 C C . PHE A 1 300 ? 33.466 6.983 -18.906 1.00 32.94 300 PHE A C 1
ATOM 2478 O O . PHE A 1 300 ? 34.421 7.554 -19.440 1.00 32.94 300 PHE A O 1
ATOM 2485 N N . PRO A 1 301 ? 33.457 6.714 -17.584 1.00 30.97 301 PRO A N 1
ATOM 2486 C CA . PRO A 1 301 ? 34.647 6.898 -16.768 1.00 30.97 301 PRO A CA 1
ATOM 2487 C C . PRO A 1 301 ? 35.751 6.007 -17.336 1.00 30.97 301 PRO A C 1
ATOM 2489 O O . PRO A 1 301 ? 35.556 4.812 -17.572 1.00 30.97 301 PRO A O 1
ATOM 2492 N N . SER A 1 302 ? 36.892 6.625 -17.609 1.00 37.56 302 SER A N 1
ATOM 2493 C CA . SER A 1 302 ? 38.091 6.024 -18.173 1.00 37.56 302 SER A CA 1
ATOM 2494 C C . SER A 1 302 ? 38.556 4.839 -17.326 1.00 37.56 302 SER A C 1
ATOM 2496 O O . SER A 1 302 ? 39.320 4.984 -16.377 1.00 37.56 302 SER A O 1
ATOM 2498 N N . PHE A 1 303 ? 38.116 3.631 -17.677 1.00 40.00 303 PHE A N 1
ATOM 2499 C CA . PHE A 1 303 ? 38.739 2.415 -17.171 1.00 40.00 303 PHE A CA 1
ATOM 2500 C C . PHE A 1 303 ? 40.118 2.296 -17.837 1.00 40.00 303 PHE A C 1
ATOM 2502 O O . PHE A 1 303 ? 40.182 2.197 -19.068 1.00 40.00 303 PHE A O 1
ATOM 2509 N N . PRO A 1 304 ? 41.238 2.327 -17.089 1.00 42.41 304 PRO A N 1
ATOM 2510 C CA . PRO A 1 304 ? 42.556 2.303 -17.706 1.00 42.41 304 PRO A CA 1
ATOM 2511 C C . PRO A 1 304 ? 42.759 0.957 -18.403 1.00 42.41 304 PRO A C 1
ATOM 2513 O O . PRO A 1 304 ? 42.796 -0.087 -17.750 1.00 42.41 304 PRO A O 1
ATOM 2516 N N . ARG A 1 305 ? 42.906 0.970 -19.734 1.00 43.38 305 ARG A N 1
ATOM 2517 C CA . ARG A 1 305 ? 43.173 -0.231 -20.553 1.00 43.38 305 ARG A CA 1
ATOM 2518 C C . ARG A 1 305 ? 44.385 -1.023 -20.044 1.00 43.38 305 ARG A C 1
ATOM 2520 O O . ARG A 1 305 ? 44.420 -2.245 -20.167 1.00 43.38 305 ARG A O 1
ATOM 2527 N N . GLU A 1 306 ? 45.344 -0.338 -19.423 1.00 44.44 306 GLU A N 1
ATOM 2528 C CA . GLU A 1 306 ? 46.516 -0.950 -18.794 1.00 44.44 306 GLU A CA 1
ATOM 2529 C C . GLU A 1 306 ? 46.164 -1.873 -17.620 1.00 44.44 306 GLU A C 1
ATOM 2531 O O . GLU A 1 306 ? 46.806 -2.908 -17.450 1.00 44.44 306 GLU A O 1
ATOM 2536 N N . ASN A 1 307 ? 45.102 -1.579 -16.862 1.00 42.28 307 ASN A N 1
ATOM 2537 C CA . ASN A 1 307 ? 44.687 -2.416 -15.735 1.00 42.28 307 ASN A CA 1
ATOM 2538 C C . ASN A 1 307 ? 44.087 -3.750 -16.196 1.00 42.28 307 ASN A C 1
ATOM 2540 O O . ASN A 1 307 ? 44.296 -4.764 -15.540 1.00 42.28 307 ASN A O 1
ATOM 2544 N N . LEU A 1 308 ? 43.413 -3.795 -17.351 1.00 41.47 308 LEU A N 1
ATOM 2545 C CA . LEU A 1 308 ? 42.862 -5.046 -17.891 1.00 41.47 308 LEU A CA 1
ATOM 2546 C C . LEU A 1 308 ? 43.962 -5.997 -18.376 1.00 41.47 308 LEU A C 1
ATOM 2548 O O . LEU A 1 308 ? 43.906 -7.193 -18.096 1.00 41.47 308 LEU A O 1
ATOM 2552 N N . LYS A 1 309 ? 45.006 -5.469 -19.027 1.00 41.53 309 LYS A N 1
ATOM 2553 C CA . LYS A 1 309 ? 46.170 -6.275 -19.431 1.00 41.53 309 LYS A CA 1
ATOM 2554 C C . LYS A 1 309 ? 46.943 -6.807 -18.225 1.00 41.53 309 LYS A C 1
ATOM 2556 O O . LYS A 1 309 ? 47.351 -7.964 -18.219 1.00 41.53 309 LYS A O 1
ATOM 2561 N N . LYS A 1 310 ? 47.108 -5.976 -17.191 1.00 38.78 310 LYS A N 1
ATOM 2562 C CA . LYS A 1 310 ? 47.907 -6.302 -16.002 1.00 38.78 310 LYS A CA 1
ATOM 2563 C C . LYS A 1 310 ? 47.206 -7.268 -15.040 1.00 38.78 310 LYS A C 1
ATOM 2565 O O . LYS A 1 310 ? 47.883 -8.080 -14.424 1.00 38.78 310 LYS A O 1
ATOM 2570 N N . VAL A 1 311 ? 45.876 -7.201 -14.923 1.00 38.34 311 VAL A N 1
ATOM 2571 C CA . VAL A 1 311 ? 45.086 -8.073 -14.029 1.00 38.34 311 VAL A CA 1
ATOM 2572 C C . VAL A 1 311 ? 44.812 -9.449 -14.649 1.00 38.34 311 VAL A C 1
ATOM 2574 O O . VAL A 1 311 ? 44.770 -10.433 -13.919 1.00 38.34 311 VAL A O 1
ATOM 2577 N N . TYR A 1 312 ? 44.667 -9.539 -15.976 1.00 39.59 312 TYR A N 1
ATOM 2578 C CA . TYR A 1 312 ? 44.234 -10.774 -16.650 1.00 39.59 312 TYR A CA 1
ATOM 2579 C C . TYR A 1 312 ? 45.260 -11.376 -17.625 1.00 39.59 312 TYR A C 1
ATOM 2581 O O . TYR A 1 312 ? 44.954 -12.359 -18.290 1.00 39.59 312 TYR A O 1
ATOM 2589 N N . GLY A 1 313 ? 46.468 -10.812 -17.735 1.00 35.16 313 GLY A N 1
ATOM 2590 C CA . GLY A 1 313 ? 47.523 -11.352 -18.606 1.00 35.16 313 GLY A CA 1
ATOM 2591 C C . GLY A 1 313 ? 47.213 -11.260 -20.106 1.00 35.16 313 GLY A C 1
ATOM 2592 O O . GLY A 1 313 ? 47.726 -12.046 -20.895 1.00 35.16 313 GLY A O 1
ATOM 2593 N N . LEU A 1 314 ? 46.361 -10.315 -20.511 1.00 40.56 314 LEU A N 1
ATOM 2594 C CA . LEU A 1 314 ? 45.855 -10.206 -21.881 1.00 40.56 314 LEU A CA 1
ATOM 2595 C C . LEU A 1 314 ? 46.900 -9.587 -22.819 1.00 40.56 314 LEU A C 1
ATOM 2597 O O . LEU A 1 314 ? 47.368 -8.468 -22.583 1.00 40.56 314 LEU A O 1
ATOM 2601 N N . ARG A 1 315 ? 47.219 -10.276 -23.922 1.00 36.47 315 ARG A N 1
ATOM 2602 C CA . ARG A 1 315 ? 48.135 -9.768 -24.961 1.00 36.47 315 ARG A CA 1
ATOM 2603 C C . ARG A 1 315 ? 47.481 -8.704 -25.855 1.00 36.47 315 ARG A C 1
ATOM 2605 O O . ARG A 1 315 ? 48.117 -7.686 -26.144 1.00 36.47 315 ARG A O 1
ATOM 2612 N N . SER A 1 316 ? 46.190 -8.850 -26.165 1.00 37.03 316 SER A N 1
ATOM 2613 C CA . SER A 1 316 ? 45.440 -7.952 -27.061 1.00 37.03 316 SER A CA 1
ATOM 2614 C C . SER A 1 316 ? 43.986 -7.766 -26.604 1.00 37.03 316 SER A C 1
ATOM 2616 O O . SER A 1 316 ? 43.425 -8.623 -25.932 1.00 37.03 316 SER A O 1
ATOM 2618 N N . VAL A 1 317 ? 43.364 -6.637 -26.957 1.00 37.25 317 VAL A N 1
ATOM 2619 C CA . VAL A 1 317 ? 41.942 -6.329 -26.698 1.00 37.25 317 VAL A CA 1
ATOM 2620 C C . VAL A 1 317 ? 41.388 -5.669 -27.961 1.00 37.25 317 VAL A C 1
ATOM 2622 O O . VAL A 1 317 ? 41.913 -4.622 -28.344 1.00 37.25 317 VAL A O 1
ATOM 2625 N N . TYR A 1 318 ? 40.357 -6.243 -28.594 1.00 38.38 318 TYR A N 1
ATOM 2626 C CA . TYR A 1 318 ? 39.779 -5.724 -29.842 1.00 38.38 318 TYR A CA 1
ATOM 2627 C C . TYR A 1 318 ? 38.297 -5.379 -29.686 1.00 38.38 318 TYR A C 1
ATOM 2629 O O . TYR A 1 318 ? 37.501 -6.169 -29.187 1.00 38.38 318 TYR A O 1
ATOM 2637 N N . PHE A 1 319 ? 37.903 -4.201 -30.159 1.00 35.91 319 PHE A N 1
ATOM 2638 C CA . PHE A 1 319 ? 36.506 -3.774 -30.196 1.00 35.91 319 PHE A CA 1
ATOM 2639 C C . PHE A 1 319 ? 35.985 -3.927 -31.622 1.00 35.91 319 PHE A C 1
ATOM 2641 O O . PHE A 1 319 ? 36.609 -3.406 -32.542 1.00 35.91 319 PHE A O 1
ATOM 2648 N N . ILE A 1 320 ? 34.857 -4.619 -31.803 1.00 34.25 320 ILE A N 1
ATOM 2649 C CA . ILE A 1 320 ? 34.172 -4.715 -33.093 1.00 34.25 320 ILE A CA 1
ATOM 2650 C C . ILE A 1 320 ? 32.768 -4.129 -32.924 1.00 34.25 320 ILE A C 1
ATOM 2652 O O . ILE A 1 320 ? 31.997 -4.515 -32.049 1.00 34.25 320 ILE A O 1
ATOM 2656 N N . THR A 1 321 ? 32.418 -3.162 -33.758 1.00 32.38 321 THR A N 1
ATOM 2657 C CA . THR A 1 321 ? 31.118 -2.487 -33.698 1.00 32.38 321 THR A CA 1
ATOM 2658 C C . THR A 1 321 ? 30.380 -2.644 -35.022 1.00 32.38 321 THR A C 1
ATOM 2660 O O . THR A 1 321 ? 30.662 -1.883 -35.947 1.00 32.38 321 THR A O 1
ATOM 2663 N N . PRO A 1 322 ? 29.459 -3.614 -35.161 1.00 31.62 322 PRO A N 1
ATOM 2664 C CA . PRO A 1 322 ? 28.466 -3.565 -36.225 1.00 31.62 322 PRO A CA 1
ATOM 2665 C C . PRO A 1 322 ? 27.433 -2.445 -36.024 1.00 31.62 322 PRO A C 1
ATOM 2667 O O . PRO A 1 322 ? 27.092 -2.062 -34.907 1.00 31.62 322 PRO A O 1
ATOM 2670 N N . ALA A 1 323 ? 26.863 -1.958 -37.130 1.00 36.38 323 ALA A N 1
ATOM 2671 C CA . ALA A 1 323 ? 25.853 -0.892 -37.154 1.00 36.38 323 ALA A CA 1
ATOM 2672 C C . ALA A 1 323 ? 24.527 -1.236 -36.432 1.00 36.38 323 ALA A C 1
ATOM 2674 O O . ALA A 1 323 ? 23.655 -0.378 -36.307 1.00 36.38 323 ALA A O 1
ATOM 2675 N N . SER A 1 324 ? 24.380 -2.458 -35.920 1.00 32.62 324 SER A N 1
ATOM 2676 C CA . SER A 1 324 ? 23.210 -2.908 -35.156 1.00 32.62 324 SER A CA 1
ATOM 2677 C C . SER A 1 324 ? 23.540 -3.579 -33.817 1.00 32.62 324 SER A C 1
ATOM 2679 O O . SER A 1 324 ? 22.625 -3.775 -33.027 1.00 32.62 324 SER A O 1
ATOM 2681 N N . PHE A 1 325 ? 24.810 -3.843 -33.491 1.00 30.75 325 PHE A N 1
ATOM 2682 C CA . PHE A 1 325 ? 25.244 -4.338 -32.176 1.00 30.75 325 PHE A CA 1
ATOM 2683 C C . PHE A 1 325 ? 26.713 -3.984 -31.959 1.00 30.75 325 PHE A C 1
ATOM 2685 O O . PHE A 1 325 ? 27.481 -4.049 -32.893 1.00 30.75 325 PHE A O 1
ATOM 2692 N N . ASN A 1 326 ? 27.152 -3.662 -30.742 1.00 33.66 326 ASN A N 1
ATOM 2693 C CA . ASN A 1 326 ? 28.579 -3.483 -30.448 1.00 33.66 326 ASN A CA 1
ATOM 2694 C C . ASN A 1 326 ? 29.083 -4.693 -29.650 1.00 33.66 326 ASN A C 1
ATOM 2696 O O . ASN A 1 326 ? 28.614 -4.922 -28.534 1.00 33.66 326 ASN A O 1
ATOM 2700 N N . VAL A 1 327 ? 30.026 -5.460 -30.207 1.00 32.19 327 VAL A N 1
ATOM 2701 C CA . VAL A 1 327 ? 30.624 -6.658 -29.593 1.00 32.19 327 VAL A CA 1
ATOM 2702 C C . VAL A 1 327 ? 32.115 -6.416 -29.338 1.00 32.19 327 VAL A C 1
ATOM 2704 O O . VAL A 1 327 ? 32.930 -6.303 -30.248 1.00 32.19 327 VAL A O 1
ATOM 2707 N N . LEU A 1 328 ? 32.516 -6.375 -28.070 1.00 36.22 328 LEU A N 1
ATOM 2708 C CA . LEU A 1 328 ? 33.932 -6.397 -27.696 1.00 36.22 328 LEU A CA 1
ATOM 2709 C C . LEU A 1 328 ? 34.408 -7.855 -27.631 1.00 36.22 328 LEU A C 1
ATOM 2711 O O . LEU A 1 328 ? 33.933 -8.612 -26.785 1.00 36.22 328 LEU A O 1
ATOM 2715 N N . MET A 1 329 ? 35.363 -8.234 -28.485 1.00 33.78 329 MET A N 1
ATOM 2716 C CA . MET A 1 329 ? 36.053 -9.523 -28.409 1.00 33.78 329 MET A CA 1
ATOM 2717 C C . MET A 1 329 ? 37.429 -9.336 -27.767 1.00 33.78 329 MET A C 1
ATOM 2719 O O . MET A 1 329 ? 38.336 -8.716 -28.323 1.00 33.78 329 MET A O 1
ATOM 2723 N N . ILE A 1 330 ? 37.609 -9.899 -26.576 1.00 34.72 330 ILE A N 1
ATOM 2724 C CA . ILE A 1 330 ? 38.927 -10.000 -25.948 1.00 34.72 330 ILE A CA 1
ATOM 2725 C C . ILE A 1 330 ? 39.452 -11.406 -26.215 1.00 34.72 330 ILE A C 1
ATOM 2727 O O . ILE A 1 330 ? 39.008 -12.363 -25.587 1.00 34.72 330 ILE A O 1
ATOM 2731 N N . GLY A 1 331 ? 40.392 -11.519 -27.151 1.00 32.34 331 GLY A N 1
ATOM 2732 C CA . GLY A 1 331 ? 41.182 -12.731 -27.329 1.00 32.34 331 GLY A CA 1
ATOM 2733 C C . GLY A 1 331 ? 42.272 -12.810 -26.262 1.00 32.34 331 GLY A C 1
ATOM 2734 O O . GLY A 1 331 ? 43.067 -11.880 -26.112 1.00 32.34 331 GLY A O 1
ATOM 2735 N N . ILE A 1 332 ? 42.314 -13.917 -25.521 1.00 29.30 332 ILE A N 1
ATOM 2736 C CA . ILE A 1 332 ? 43.497 -14.306 -24.748 1.00 29.30 332 ILE A CA 1
ATOM 2737 C C . ILE A 1 332 ? 44.319 -15.214 -25.660 1.00 29.30 332 ILE A C 1
ATOM 2739 O O . ILE A 1 332 ? 43.818 -16.260 -26.066 1.00 29.30 332 ILE A O 1
ATOM 2743 N N . ALA A 1 333 ? 45.541 -14.798 -25.986 1.00 33.97 333 ALA A N 1
ATOM 2744 C CA . ALA A 1 333 ? 46.557 -15.652 -26.594 1.00 33.97 333 ALA A CA 1
ATOM 2745 C C . ALA A 1 333 ? 47.572 -16.074 -25.534 1.00 33.97 333 ALA A C 1
ATOM 2747 O O . ALA A 1 333 ? 48.027 -15.170 -24.787 1.00 33.97 333 ALA A O 1
#

Foldseek 3Di:
DQCPPVNVCVVCVVVLVVLLVVLCVVQVPQDPVVLVVLCVQQLVVLLVLAPSDDDPLNVQLSVLSSNVSSVCSSVVPPCSNVLSVVSSLLCNQQVLLCRLHVNVQSVLLSVLVVVQVPDPQFPVVVVSVLSNPLNVCSVPPNVLSSLLSLLLSVLRPDLVSPPVNLVSLLVHPQVSNCSSLVEHDDPVCSVVLSVVCVVDSPDHSVNSRVSHDPPQDPDDDPPPDDDDPDDDDPDDDDDDDDDFDWDDDPPFIWTWDQDPVGIDTDTDPDDDPVRVVQPPDDDPDPDDDDDDDDDDDDDDPDPPPVVVCVVPVFPDWDWDDDPVHTDTDGDRD

Secondary structure (DSSP, 8-state):
----HHHHHHHTHHHHHHHHHHHHHH-TT--HHHHHHHIIIIIHHHHHTS----SHHHHHHHHHHHHHHHHHHHTT-TTHHHHHHHHHHHHHH-HHHHHHSHHHHHHHHHHHHHHHHT-TT--HHHHHHHHHHGGGGTTS-HHHHHHHHHHHHHHTT-GGGHHHHHHHHHHS-HHHHHHHHT----HHHHHHHHHHHHH-TT--HHHHHHTSPPP-------------TT---SS-----S----EEE-SS-EEEEEEETTEEEEEE-SS--HHHHTTS----S---S----------------HHHHHHHH--S--EEE--TT--EEE----

pLDDT: mean 72.08, std 25.69, range [24.48, 97.94]

Sequence (333 aa):
MAVGLREFLALHKEEFNKKFYSAKTDYPNLSEDDFLEVLKQSYLPLLEILPVIEGEKFEELVFTLYEIFLTLQSRGSGEIWEVGLFLRELIKTSPELCLQNPKLFLNSSINAFLNLYKDKDFDLFRWRDFWKGINVFRKEPVGIVLKMIFVFTWICGKPQYRDLALEYSEELPSPMFDYTFGVSIKESDRKAFLNRVRMNPFNTFQELKNSVPPPTRLVFRITGGFYGFGGSFLTTLSIDEKERTLVYDDESFYRFHSDFTGTYTQKVLSLDSEETNQILEFPANPGKDTITIEGITENFPSFPRENLKKVYGLRSVYFITPASFNVLMIGIA